Protein AF-A0A954HF02-F1 (afdb_monomer_lite)

Foldseek 3Di:
DPVLLCVLVVCVVVVNAAAFEACCLVPVVVVSVVVCVVVVHDNCVQQVVVDDLLCRLSNQNNNRNYDHVNCVVCVNVVHDPPCTLQVLLVLQQFQRQDPDDPVCLVVCVVVVVVLVNVLRVVSNVVSSVLSVLVVCCVVVNAPPVRSVVVVVVVLVVLVVCCVVRVSSVVRNVSGDHGDPPDDD

Structure (mmCIF, N/CA/C/O backbone):
data_AF-A0A954HF02-F1
#
_entry.id   AF-A0A954HF02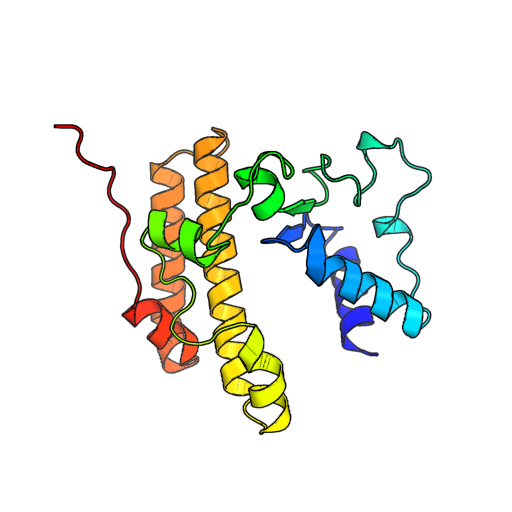-F1
#
loop_
_atom_site.group_PDB
_atom_site.id
_atom_site.type_symbol
_atom_site.label_atom_id
_atom_site.label_alt_id
_atom_site.label_comp_id
_atom_site.label_asym_id
_atom_site.label_entity_id
_atom_site.label_seq_id
_atom_site.pdbx_PDB_ins_code
_atom_site.Cartn_x
_atom_site.Cartn_y
_atom_site.Cartn_z
_atom_site.occupancy
_atom_site.B_iso_or_equiv
_atom_site.auth_seq_id
_atom_site.auth_comp_id
_atom_site.auth_asym_id
_atom_site.auth_atom_id
_atom_site.pdbx_PDB_model_num
ATOM 1 N N . ALA A 1 1 ? -7.185 -22.053 0.732 1.00 60.78 1 ALA A N 1
ATOM 2 C CA . ALA A 1 1 ? -7.045 -22.519 -0.667 1.00 60.78 1 ALA A CA 1
ATOM 3 C C . ALA A 1 1 ? -7.692 -21.564 -1.680 1.00 60.78 1 ALA A C 1
ATOM 5 O O . ALA A 1 1 ? -7.037 -21.181 -2.639 1.00 60.78 1 ALA A O 1
ATOM 6 N N . VAL A 1 2 ? -8.951 -21.154 -1.472 1.00 80.94 2 VAL A N 1
ATOM 7 C CA . VAL A 1 2 ? -9.728 -20.370 -2.454 1.00 80.94 2 VAL A CA 1
ATOM 8 C C . VAL A 1 2 ? -9.266 -18.904 -2.578 1.00 80.94 2 VAL A C 1
ATOM 10 O O . VAL A 1 2 ? -9.129 -18.409 -3.691 1.00 80.94 2 VAL A O 1
ATOM 13 N N . MET A 1 3 ? -8.916 -18.240 -1.467 1.00 91.00 3 MET A N 1
ATOM 14 C CA . MET A 1 3 ? -8.525 -16.817 -1.485 1.00 91.00 3 MET A CA 1
ATOM 15 C C . MET A 1 3 ? -7.258 -16.529 -2.299 1.00 91.00 3 MET A C 1
ATOM 17 O O . MET A 1 3 ? -7.295 -15.684 -3.182 1.00 91.00 3 MET A O 1
ATOM 21 N N . VAL A 1 4 ? -6.154 -17.254 -2.065 1.00 94.62 4 VAL A N 1
ATOM 22 C CA . VAL A 1 4 ? -4.888 -17.023 -2.795 1.00 94.62 4 VAL A CA 1
ATOM 23 C C . VAL A 1 4 ? -5.046 -17.255 -4.300 1.00 94.62 4 VAL A C 1
ATOM 25 O O . VAL A 1 4 ? -4.537 -16.490 -5.114 1.00 94.62 4 VAL A O 1
ATOM 28 N N . LYS A 1 5 ? -5.832 -18.268 -4.683 1.00 94.31 5 LYS A N 1
ATOM 29 C CA . LYS A 1 5 ? -6.198 -18.522 -6.077 1.00 94.31 5 LYS A CA 1
ATOM 30 C C . LYS A 1 5 ? -6.966 -17.338 -6.670 1.00 94.31 5 LYS A C 1
ATOM 32 O O . LYS A 1 5 ? -6.632 -16.902 -7.768 1.00 94.31 5 LYS A O 1
ATOM 37 N N . HIS A 1 6 ? -7.974 -16.822 -5.965 1.00 96.06 6 HIS A N 1
ATOM 38 C CA . HIS A 1 6 ? -8.747 -15.670 -6.433 1.00 96.06 6 HIS A CA 1
ATOM 39 C C . HIS A 1 6 ? -7.929 -14.388 -6.491 1.00 96.06 6 HIS A C 1
ATOM 41 O O . HIS A 1 6 ? -8.089 -13.646 -7.451 1.00 96.06 6 HIS A O 1
ATOM 47 N N . PHE A 1 7 ? -7.023 -14.162 -5.542 1.00 96.62 7 PHE A N 1
ATOM 48 C CA . PHE A 1 7 ? -6.120 -13.017 -5.569 1.00 96.62 7 PHE A CA 1
ATOM 49 C C . PHE A 1 7 ? -5.286 -13.008 -6.856 1.00 96.62 7 PHE A C 1
ATOM 51 O O . PHE A 1 7 ? -5.372 -12.069 -7.643 1.00 96.62 7 PHE A O 1
ATOM 58 N N . TRP A 1 8 ? -4.553 -14.090 -7.139 1.00 96.88 8 TRP A N 1
ATOM 59 C CA . TRP A 1 8 ? -3.701 -14.164 -8.331 1.00 96.88 8 TRP A CA 1
ATOM 60 C C . TRP A 1 8 ? -4.493 -14.224 -9.642 1.00 96.88 8 TRP A C 1
ATOM 62 O O . TRP A 1 8 ? -4.048 -13.706 -10.668 1.00 96.88 8 TRP A O 1
ATOM 72 N N . ALA A 1 9 ? -5.672 -14.854 -9.639 1.00 95.94 9 ALA A N 1
ATOM 73 C CA . ALA A 1 9 ? -6.573 -14.829 -10.789 1.00 95.94 9 ALA A CA 1
ATOM 74 C C . ALA A 1 9 ? -7.114 -13.416 -11.050 1.00 95.94 9 ALA A C 1
ATOM 76 O O . ALA A 1 9 ? -7.101 -12.972 -12.195 1.00 95.94 9 ALA A O 1
ATOM 77 N N . GLY A 1 10 ? -7.523 -12.702 -10.000 1.00 96.62 10 GLY A N 1
ATOM 78 C CA . GLY A 1 10 ? -7.984 -11.319 -10.064 1.00 96.62 10 GLY A CA 1
ATOM 79 C C . GLY A 1 10 ? -6.883 -10.391 -10.554 1.00 96.62 10 GLY A C 1
ATOM 80 O O . GLY A 1 10 ? -7.083 -9.684 -11.534 1.00 96.62 10 GLY A O 1
ATOM 81 N N . TRP A 1 11 ? -5.686 -10.468 -9.969 1.00 96.75 11 TRP A N 1
ATOM 82 C CA . TRP A 1 11 ? -4.524 -9.701 -10.424 1.00 96.75 11 TRP A CA 1
ATOM 83 C C . TRP A 1 11 ? -4.280 -9.868 -11.932 1.00 96.75 11 TRP A C 1
ATOM 85 O O . TRP A 1 11 ? -4.097 -8.884 -12.643 1.00 96.75 11 TRP A O 1
ATOM 95 N N . ARG A 1 12 ? -4.372 -11.094 -12.464 1.00 96.19 12 ARG A N 1
ATOM 96 C CA . ARG A 1 12 ? -4.285 -11.323 -13.917 1.00 96.19 12 ARG A CA 1
ATOM 97 C C . ARG A 1 12 ? -5.471 -10.748 -14.690 1.00 96.19 12 ARG A C 1
ATOM 99 O O . ARG A 1 12 ? -5.253 -10.127 -15.726 1.00 96.19 12 ARG A O 1
ATOM 106 N N . ALA A 1 13 ? -6.693 -10.943 -14.201 1.00 96.94 13 ALA A N 1
ATOM 107 C CA . ALA A 1 13 ? -7.913 -10.470 -14.854 1.00 96.94 13 ALA A CA 1
ATOM 108 C C . ALA A 1 13 ? -7.973 -8.936 -14.961 1.00 96.94 13 ALA A C 1
ATOM 110 O O . ALA A 1 13 ? -8.448 -8.419 -15.966 1.00 96.94 13 ALA A O 1
ATOM 111 N N . TYR A 1 14 ? -7.426 -8.217 -13.979 1.00 96.56 14 TYR A N 1
ATOM 112 C CA . TYR A 1 14 ? -7.323 -6.754 -13.979 1.00 96.56 14 TYR A CA 1
ATOM 113 C C . TYR A 1 14 ? -6.093 -6.220 -14.736 1.00 96.56 14 TYR A C 1
ATOM 115 O O . TYR A 1 14 ? -5.720 -5.063 -14.571 1.00 96.56 14 TYR A O 1
ATOM 123 N N . GLY A 1 15 ? -5.440 -7.043 -15.563 1.00 96.12 15 GLY A N 1
ATOM 124 C CA . GLY A 1 15 ? -4.322 -6.596 -16.397 1.00 96.12 15 GLY A CA 1
ATOM 125 C C . GLY A 1 15 ? -2.999 -6.438 -15.648 1.00 96.12 15 GLY A C 1
ATOM 126 O O . GLY A 1 15 ? -2.155 -5.657 -16.075 1.00 96.12 15 GLY A O 1
ATOM 127 N N . ARG A 1 16 ? -2.795 -7.200 -14.563 1.00 95.81 16 ARG A N 1
ATOM 128 C CA . ARG A 1 16 ? -1.586 -7.171 -13.718 1.00 95.81 16 ARG A CA 1
ATOM 129 C C . ARG A 1 16 ? -1.334 -5.769 -13.150 1.00 95.81 16 ARG A C 1
ATOM 131 O O . ARG A 1 16 ? -0.278 -5.189 -13.416 1.00 95.81 16 ARG A O 1
ATOM 138 N N . PRO A 1 17 ? -2.294 -5.209 -12.388 1.00 96.12 17 PRO A N 1
ATOM 139 C CA . PRO A 1 17 ? -2.138 -3.881 -11.825 1.00 96.12 17 PRO A CA 1
ATOM 140 C C . PRO A 1 17 ? -0.897 -3.823 -10.934 1.00 96.12 17 PRO A C 1
ATOM 142 O O . PRO A 1 17 ? -0.486 -4.824 -10.331 1.00 96.12 17 PRO A O 1
ATOM 145 N N . ARG A 1 18 ? -0.318 -2.625 -10.845 1.00 96.69 18 ARG A N 1
ATOM 146 C CA . ARG A 1 18 ? 0.755 -2.334 -9.900 1.00 96.69 18 ARG A CA 1
ATOM 147 C C . ARG A 1 18 ? 0.234 -2.548 -8.485 1.00 96.69 18 ARG A C 1
ATOM 149 O O . ARG A 1 18 ? -0.775 -1.962 -8.103 1.00 96.69 18 ARG A O 1
ATOM 156 N N . LEU A 1 19 ? 0.940 -3.357 -7.707 1.00 97.62 19 LEU A N 1
ATOM 157 C CA . LEU A 1 19 ? 0.639 -3.522 -6.291 1.00 97.62 19 LEU A CA 1
ATOM 158 C C . LEU A 1 19 ? 1.265 -2.362 -5.515 1.00 97.62 19 LEU A C 1
ATOM 160 O O . LEU A 1 19 ? 2.419 -2.008 -5.753 1.00 97.62 19 LEU A O 1
ATOM 164 N N . VAL A 1 20 ? 0.514 -1.771 -4.594 1.00 98.19 20 VAL A N 1
ATOM 165 C CA . VAL A 1 20 ? 1.007 -0.748 -3.668 1.00 98.19 20 VAL A CA 1
ATOM 166 C C . VAL A 1 20 ? 0.763 -1.264 -2.260 1.00 98.19 20 VAL A C 1
ATOM 168 O O . VAL A 1 20 ? -0.351 -1.666 -1.938 1.00 98.19 20 VAL A O 1
ATOM 171 N N . THR A 1 21 ? 1.810 -1.314 -1.444 1.00 97.88 21 THR A N 1
ATOM 172 C CA . THR A 1 21 ? 1.757 -1.905 -0.098 1.00 97.88 21 THR A CA 1
ATOM 173 C C . THR A 1 21 ? 2.621 -1.117 0.870 1.00 97.88 21 THR A C 1
ATOM 175 O O . THR A 1 21 ? 3.583 -0.477 0.443 1.00 97.88 21 THR A O 1
ATOM 178 N N . PHE A 1 22 ? 2.405 -1.296 2.169 1.00 97.50 22 PHE A N 1
ATOM 179 C CA . PHE A 1 22 ? 3.385 -0.941 3.189 1.00 97.50 22 PHE A CA 1
ATOM 180 C C . PHE A 1 22 ? 4.015 -2.211 3.776 1.00 97.50 22 PHE A C 1
ATOM 182 O O . PHE A 1 22 ? 3.336 -2.976 4.449 1.00 97.50 22 PHE A O 1
ATOM 189 N N . ASN A 1 23 ? 5.309 -2.445 3.530 1.00 96.56 23 ASN A N 1
ATOM 190 C CA . ASN A 1 23 ? 6.042 -3.656 3.935 1.00 96.56 23 ASN A CA 1
ATOM 191 C C . ASN A 1 23 ? 5.516 -4.968 3.307 1.00 96.56 23 ASN A C 1
ATOM 193 O O . ASN A 1 23 ? 5.790 -6.065 3.799 1.00 96.56 23 ASN A O 1
ATOM 197 N N . GLY A 1 24 ? 4.807 -4.879 2.178 1.00 96.50 24 GLY A N 1
ATOM 198 C CA . GLY A 1 24 ? 4.273 -6.049 1.484 1.00 96.50 24 GLY A CA 1
ATOM 199 C C . GLY A 1 24 ? 5.336 -6.943 0.862 1.00 96.50 24 GLY A C 1
ATOM 200 O O . GLY A 1 24 ? 5.112 -8.141 0.697 1.00 96.50 24 GLY A O 1
ATOM 201 N N . ARG A 1 25 ? 6.529 -6.412 0.575 1.00 95.38 25 ARG A N 1
ATOM 202 C CA . ARG A 1 25 ? 7.683 -7.223 0.169 1.00 95.38 25 ARG A CA 1
ATOM 203 C C . ARG A 1 25 ? 8.194 -8.086 1.315 1.00 95.38 25 ARG A C 1
ATOM 205 O O . ARG A 1 25 ? 8.651 -9.199 1.073 1.00 95.38 25 ARG A O 1
ATOM 212 N N . GLY A 1 26 ? 8.144 -7.561 2.536 1.00 94.75 26 GLY A N 1
ATOM 213 C CA . GLY A 1 26 ? 8.597 -8.253 3.738 1.00 94.75 26 GLY A CA 1
ATOM 214 C C . GLY A 1 26 ? 7.578 -9.244 4.299 1.00 94.75 26 GLY A C 1
ATOM 215 O O . GLY A 1 26 ? 7.970 -10.120 5.068 1.00 94.75 26 GLY A O 1
ATOM 216 N N . TYR A 1 27 ? 6.297 -9.124 3.930 1.00 94.69 27 TYR A N 1
ATOM 217 C CA . TYR A 1 27 ? 5.221 -9.902 4.545 1.00 94.69 27 TYR A CA 1
ATOM 218 C C . TYR A 1 27 ? 4.155 -10.401 3.557 1.00 94.69 27 TYR A C 1
ATOM 220 O O . TYR A 1 27 ? 4.123 -11.598 3.261 1.00 94.69 27 TYR A O 1
ATOM 228 N N . ASP A 1 28 ? 3.305 -9.516 3.026 1.00 95.56 28 ASP A N 1
ATOM 229 C CA . ASP A 1 28 ? 2.098 -9.884 2.268 1.00 95.56 28 ASP A CA 1
ATOM 230 C C . ASP A 1 28 ? 2.387 -10.779 1.057 1.00 95.56 28 ASP A C 1
ATOM 232 O O . ASP A 1 28 ? 1.785 -11.842 0.886 1.00 95.56 28 ASP A O 1
ATOM 236 N N . LEU A 1 29 ? 3.337 -10.370 0.215 1.00 96.62 29 LEU A N 1
ATOM 237 C CA . LEU A 1 29 ? 3.687 -11.089 -1.007 1.00 96.62 29 LEU A CA 1
ATOM 238 C C . LEU A 1 29 ? 4.359 -12.431 -0.701 1.00 96.62 29 LEU A C 1
ATOM 240 O O . LEU A 1 29 ? 3.880 -13.431 -1.234 1.00 96.62 29 LEU A O 1
ATOM 244 N N . PRO A 1 30 ? 5.367 -12.524 0.194 1.00 96.88 30 PRO A N 1
ATOM 245 C CA . PRO A 1 30 ? 5.874 -13.815 0.654 1.00 96.88 30 PRO A CA 1
ATOM 246 C C . PRO A 1 30 ? 4.784 -14.759 1.177 1.00 96.88 30 PRO A C 1
ATOM 248 O O . PRO A 1 30 ? 4.796 -15.944 0.846 1.00 96.88 30 PRO A O 1
ATOM 251 N N . VAL A 1 31 ? 3.812 -14.263 1.951 1.00 96.06 31 VAL A N 1
ATOM 252 C CA . VAL A 1 31 ? 2.700 -15.089 2.458 1.00 96.06 31 VAL A CA 1
ATOM 253 C C . VAL A 1 31 ? 1.824 -15.596 1.308 1.00 96.06 31 VAL A C 1
ATOM 255 O O . VAL A 1 31 ? 1.491 -16.784 1.265 1.00 96.06 31 VAL A O 1
ATOM 258 N N . LEU A 1 32 ? 1.478 -14.738 0.344 1.00 96.62 32 LEU A N 1
ATOM 259 C CA . LEU A 1 32 ? 0.695 -15.115 -0.839 1.00 96.62 32 LEU A CA 1
ATOM 260 C C . LEU A 1 32 ? 1.447 -16.090 -1.757 1.00 96.62 32 LEU A C 1
ATOM 262 O O . LEU A 1 32 ? 0.837 -17.014 -2.303 1.00 96.62 32 LEU A O 1
ATOM 266 N N . GLU A 1 33 ? 2.757 -15.918 -1.913 1.00 96.50 33 GLU A N 1
ATOM 267 C CA . GLU A 1 33 ? 3.641 -16.815 -2.662 1.00 96.50 33 GLU A CA 1
ATOM 268 C C . GLU A 1 33 ? 3.737 -18.189 -1.985 1.00 96.50 33 GLU A C 1
ATOM 270 O O . GLU A 1 33 ? 3.527 -19.214 -2.636 1.00 96.50 33 GLU A O 1
ATOM 275 N N . LEU A 1 34 ? 3.976 -18.232 -0.670 1.00 96.88 34 LEU A N 1
ATOM 276 C CA . LEU A 1 34 ? 4.023 -19.474 0.108 1.00 96.88 34 LEU A CA 1
ATOM 277 C C . LEU A 1 34 ? 2.671 -20.190 0.120 1.00 96.88 34 LEU A C 1
ATOM 279 O O . LEU A 1 34 ? 2.615 -21.418 0.034 1.00 96.88 34 LEU A O 1
ATOM 283 N N . ALA A 1 35 ? 1.567 -19.446 0.185 1.00 96.88 35 ALA A N 1
ATOM 284 C CA . ALA A 1 35 ? 0.234 -20.015 0.059 1.00 96.88 35 ALA A CA 1
ATOM 285 C C . ALA A 1 35 ? 0.010 -20.602 -1.344 1.00 96.88 35 ALA A C 1
ATOM 287 O O . ALA A 1 35 ? -0.503 -21.717 -1.458 1.00 96.88 35 ALA A O 1
ATOM 288 N N . ALA A 1 36 ? 0.424 -19.908 -2.407 1.00 96.69 36 ALA A N 1
ATOM 289 C CA . ALA A 1 36 ? 0.358 -20.437 -3.768 1.00 96.69 36 ALA A CA 1
ATOM 290 C C . ALA A 1 36 ? 1.201 -21.715 -3.908 1.00 96.69 36 ALA A C 1
ATOM 292 O O . ALA A 1 36 ? 0.699 -22.712 -4.425 1.00 96.69 36 ALA A O 1
ATOM 293 N N . PHE A 1 37 ? 2.418 -21.731 -3.355 1.00 96.69 37 PHE A N 1
ATOM 294 C CA . PHE A 1 37 ? 3.279 -22.913 -3.294 1.00 96.69 37 PHE A CA 1
ATOM 295 C C . PHE A 1 37 ? 2.599 -24.082 -2.567 1.00 96.69 37 PHE A C 1
ATOM 297 O O . PHE A 1 37 ? 2.456 -25.163 -3.138 1.00 96.69 37 PHE A O 1
ATOM 304 N N . ARG A 1 38 ? 2.096 -23.858 -1.344 1.00 96.38 38 ARG A N 1
ATOM 305 C CA . ARG A 1 38 ? 1.419 -24.879 -0.524 1.00 96.38 38 ARG A CA 1
ATOM 306 C C . ARG A 1 38 ? 0.233 -25.526 -1.240 1.00 96.38 38 ARG A C 1
ATOM 308 O O . ARG A 1 38 ? -0.009 -26.714 -1.057 1.00 96.38 38 ARG A O 1
ATOM 315 N N . TYR A 1 39 ? -0.528 -24.747 -2.007 1.00 95.00 39 TYR A N 1
ATOM 316 C CA . TYR A 1 39 ? -1.728 -25.216 -2.707 1.00 95.00 39 TYR A CA 1
ATOM 317 C C . TYR A 1 39 ? -1.492 -25.552 -4.192 1.00 95.00 39 TYR A C 1
ATOM 319 O O . TYR A 1 39 ? -2.459 -25.819 -4.904 1.00 95.00 39 TYR A O 1
ATOM 327 N N . GLY A 1 40 ? -0.241 -25.548 -4.670 1.00 95.06 40 GLY A N 1
ATOM 328 C CA . GLY A 1 40 ? 0.106 -25.928 -6.045 1.00 95.06 40 GLY A CA 1
ATOM 329 C C . GLY A 1 40 ? -0.395 -24.958 -7.121 1.00 95.06 40 GLY A C 1
ATOM 330 O O . GLY A 1 40 ? -0.724 -25.379 -8.228 1.00 95.06 40 GLY A O 1
ATOM 331 N N . TYR A 1 41 ? -0.496 -23.665 -6.808 1.00 94.50 41 TYR A N 1
ATOM 332 C CA . TYR A 1 41 ? -0.983 -22.641 -7.731 1.00 94.50 41 TYR A CA 1
ATOM 333 C C . TYR A 1 41 ? 0.170 -21.940 -8.456 1.00 94.50 41 TYR A C 1
ATOM 335 O O . TYR A 1 41 ? 0.987 -21.263 -7.837 1.00 94.50 41 TYR A O 1
ATOM 343 N N . ALA A 1 42 ? 0.226 -22.080 -9.781 1.00 95.00 42 ALA A N 1
ATOM 344 C CA . ALA A 1 42 ? 1.261 -21.449 -10.592 1.00 95.00 42 ALA A CA 1
ATOM 345 C C . ALA A 1 42 ? 0.971 -19.956 -10.823 1.00 95.00 42 ALA A C 1
ATOM 347 O O . ALA A 1 42 ? -0.129 -19.582 -11.242 1.00 95.00 42 ALA A O 1
ATOM 348 N N . VAL A 1 43 ? 1.990 -19.124 -10.600 1.00 95.75 43 VAL A N 1
ATOM 349 C CA . VAL A 1 43 ? 1.963 -17.664 -10.807 1.00 95.75 43 VAL A CA 1
ATOM 350 C C . VAL A 1 43 ? 3.202 -17.178 -11.587 1.00 95.75 43 VAL A C 1
ATOM 352 O O . VAL A 1 43 ? 3.937 -16.304 -11.122 1.00 95.75 43 VAL A O 1
ATOM 355 N N . PRO A 1 44 ? 3.500 -17.761 -12.766 1.00 96.50 44 PRO A N 1
ATOM 35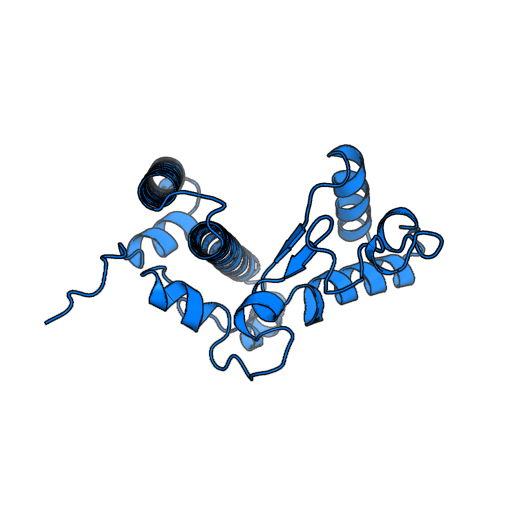6 C CA . PRO A 1 44 ? 4.732 -17.479 -13.506 1.00 96.50 44 PRO A CA 1
ATOM 357 C C . PRO A 1 44 ? 4.850 -16.016 -13.945 1.00 96.50 44 PRO A C 1
ATOM 359 O O . PRO A 1 44 ? 5.960 -15.502 -14.042 1.00 96.50 44 PRO A O 1
ATOM 362 N N . GLU A 1 45 ? 3.729 -15.331 -14.177 1.00 95.56 45 GLU A N 1
ATOM 363 C CA . GLU A 1 45 ? 3.706 -13.922 -14.571 1.00 95.56 45 GLU A CA 1
ATOM 364 C C . GLU A 1 45 ? 4.166 -12.993 -13.443 1.00 95.56 45 GLU A C 1
ATOM 366 O O . GLU A 1 45 ? 4.698 -11.927 -13.732 1.00 95.56 45 GLU A O 1
ATOM 371 N N . TRP A 1 46 ? 3.985 -13.399 -12.181 1.00 96.81 46 TRP A N 1
ATOM 372 C CA . TRP A 1 46 ? 4.484 -12.668 -11.015 1.00 96.81 46 TRP A CA 1
ATOM 373 C C . TRP A 1 46 ? 5.980 -12.906 -10.790 1.00 96.81 46 TRP A C 1
ATOM 375 O O . TRP A 1 46 ? 6.734 -11.982 -10.512 1.00 96.81 46 TRP A O 1
ATOM 385 N N . PHE A 1 47 ? 6.444 -14.149 -10.920 1.00 96.19 47 PHE A N 1
ATOM 386 C CA . PHE A 1 47 ? 7.866 -14.447 -10.723 1.00 96.19 47 PHE A CA 1
ATOM 387 C C . PHE A 1 47 ? 8.738 -13.990 -11.890 1.00 96.19 47 PHE A C 1
ATOM 389 O O . PHE A 1 47 ? 9.905 -13.678 -11.661 1.00 96.19 47 PHE A O 1
ATOM 396 N N . ASN A 1 48 ? 8.185 -14.050 -13.108 1.00 96.31 48 ASN A N 1
ATOM 397 C CA . ASN A 1 48 ? 8.746 -13.629 -14.393 1.00 96.31 48 ASN A CA 1
ATOM 398 C C . ASN A 1 48 ? 10.273 -13.776 -14.531 1.00 96.31 48 ASN A C 1
ATOM 400 O O . ASN A 1 48 ? 10.943 -12.921 -15.100 1.00 96.31 48 ASN A O 1
ATOM 404 N N . VAL A 1 49 ? 10.819 -14.905 -14.064 1.00 95.62 49 VAL A N 1
ATOM 405 C CA . VAL A 1 49 ? 12.268 -15.127 -13.878 1.00 95.62 49 VAL A CA 1
ATOM 406 C C . VAL A 1 49 ? 13.101 -15.065 -15.159 1.00 95.62 49 VAL A C 1
ATOM 408 O O . VAL A 1 49 ? 14.311 -14.884 -15.088 1.00 95.62 49 VAL A O 1
ATOM 411 N N . ASN A 1 50 ? 12.459 -15.199 -16.321 1.00 96.50 50 ASN A N 1
ATOM 412 C CA . ASN A 1 50 ? 13.111 -15.117 -17.629 1.00 96.50 50 ASN A CA 1
ATOM 413 C C . ASN A 1 50 ? 13.185 -13.679 -18.175 1.00 96.50 50 ASN A C 1
ATOM 415 O O . ASN A 1 50 ? 13.811 -13.458 -19.208 1.00 96.50 50 ASN A O 1
ATOM 419 N N . ALA A 1 51 ? 12.531 -12.710 -17.526 1.00 96.38 51 ALA A N 1
ATOM 420 C CA . ALA A 1 51 ? 12.640 -11.300 -17.880 1.00 96.38 51 ALA A CA 1
ATOM 421 C C . ALA A 1 51 ? 13.988 -10.725 -17.403 1.00 96.38 51 ALA A C 1
ATOM 423 O O . ALA A 1 51 ? 14.563 -11.240 -16.430 1.00 96.38 51 ALA A O 1
ATOM 424 N N . PRO A 1 52 ? 14.482 -9.638 -18.029 1.00 97.12 52 PRO A N 1
ATOM 425 C CA . PRO A 1 52 ? 15.610 -8.882 -17.501 1.00 97.12 52 PRO A CA 1
ATOM 426 C C . PRO A 1 52 ? 15.408 -8.570 -16.017 1.00 97.12 52 PRO A C 1
ATOM 428 O O . PRO A 1 52 ? 14.301 -8.248 -15.590 1.00 97.12 52 PRO A O 1
ATOM 431 N N . SER A 1 53 ? 16.471 -8.662 -15.218 1.00 94.69 53 SER A N 1
ATOM 432 C CA . SER A 1 53 ? 16.368 -8.586 -13.753 1.00 94.69 53 SER A CA 1
ATOM 433 C C . SER A 1 53 ? 15.653 -7.324 -13.259 1.00 94.69 53 SER A C 1
ATOM 435 O O . SER A 1 53 ? 14.904 -7.396 -12.289 1.00 94.69 53 SER A O 1
ATOM 437 N N . TYR A 1 54 ? 15.830 -6.184 -13.931 1.00 93.75 54 TYR A N 1
ATOM 438 C CA . TYR A 1 54 ? 15.184 -4.908 -13.598 1.00 93.75 54 TYR A CA 1
ATOM 439 C C . TYR A 1 54 ? 13.680 -4.856 -13.944 1.00 93.75 54 TYR A C 1
ATOM 441 O O . TYR A 1 54 ? 12.968 -3.995 -13.436 1.00 93.75 54 TYR A O 1
ATOM 449 N N . GLU A 1 55 ? 13.179 -5.784 -14.763 1.00 94.88 55 GLU A N 1
ATOM 450 C CA . GLU A 1 55 ? 11.756 -5.930 -15.111 1.00 94.88 55 GLU A CA 1
ATOM 451 C C . GLU A 1 55 ? 11.056 -7.009 -14.276 1.00 94.88 55 GLU A C 1
ATOM 453 O O . GLU A 1 55 ? 9.830 -7.145 -14.336 1.00 94.88 55 GLU A O 1
ATOM 458 N N . GLN A 1 56 ? 11.803 -7.773 -13.472 1.00 96.62 56 GLN A N 1
ATOM 459 C CA . GLN A 1 56 ? 11.219 -8.812 -12.629 1.00 96.62 56 GLN A CA 1
ATOM 460 C C . GLN A 1 56 ? 10.313 -8.197 -11.561 1.00 96.62 56 GLN A C 1
ATOM 462 O O . GLN A 1 56 ? 10.714 -7.242 -10.894 1.00 96.62 56 GLN A O 1
ATOM 467 N N . SER A 1 57 ? 9.094 -8.708 -11.370 1.00 95.56 57 SER A N 1
ATOM 468 C CA . SER A 1 57 ? 8.114 -8.070 -10.472 1.00 95.56 57 SER A CA 1
ATOM 469 C C . SER A 1 57 ? 8.534 -8.126 -9.005 1.00 95.56 57 SER A C 1
ATOM 471 O O . SER A 1 57 ? 8.191 -7.241 -8.225 1.00 95.56 57 SER A O 1
ATOM 473 N N . ARG A 1 58 ? 9.341 -9.129 -8.639 1.00 93.94 58 ARG A N 1
ATOM 474 C CA . ARG A 1 58 ? 9.935 -9.258 -7.301 1.00 93.94 58 ARG A CA 1
ATOM 475 C C . ARG A 1 58 ? 11.173 -8.388 -7.090 1.00 93.94 58 ARG A C 1
ATOM 477 O O . ARG A 1 58 ? 11.636 -8.279 -5.955 1.00 93.94 58 ARG A O 1
ATOM 484 N N . ASN A 1 59 ? 11.739 -7.800 -8.146 1.00 95.12 59 ASN A N 1
ATOM 485 C CA . ASN A 1 59 ? 12.866 -6.894 -7.981 1.00 95.12 59 ASN A CA 1
ATOM 486 C C . ASN A 1 59 ? 12.399 -5.669 -7.192 1.00 95.12 59 ASN A C 1
ATOM 488 O O . ASN A 1 59 ? 11.475 -4.972 -7.603 1.00 95.12 59 ASN A O 1
ATOM 492 N N . ARG A 1 60 ? 13.061 -5.396 -6.066 1.00 93.81 60 ARG A N 1
ATOM 493 C CA . ARG A 1 60 ? 12.670 -4.313 -5.163 1.00 93.81 60 ARG A CA 1
ATOM 494 C C . ARG A 1 60 ? 12.696 -2.925 -5.799 1.00 93.81 60 ARG A C 1
ATOM 496 O O . ARG A 1 60 ? 11.947 -2.062 -5.364 1.00 93.81 60 ARG A O 1
ATOM 503 N N . TYR A 1 61 ? 13.505 -2.732 -6.838 1.00 94.00 61 TYR A N 1
ATOM 504 C CA . TYR A 1 61 ? 13.616 -1.469 -7.569 1.00 94.00 61 TYR A CA 1
ATOM 505 C C . TYR A 1 61 ? 12.645 -1.371 -8.759 1.00 94.00 61 TYR A C 1
ATOM 507 O O . TYR A 1 61 ? 12.608 -0.352 -9.445 1.00 94.00 61 TYR A O 1
ATOM 515 N N . ASN A 1 62 ? 11.839 -2.406 -9.016 1.00 95.06 62 ASN A N 1
ATOM 516 C CA . ASN A 1 62 ? 10.823 -2.392 -10.063 1.00 95.06 62 ASN A CA 1
ATOM 517 C C . ASN A 1 62 ? 9.504 -1.790 -9.554 1.00 95.06 62 ASN A C 1
ATOM 519 O O . ASN A 1 62 ? 8.540 -2.497 -9.246 1.00 95.06 62 ASN A O 1
ATOM 523 N N . SER A 1 63 ? 9.434 -0.460 -9.558 1.00 93.62 63 SER A N 1
ATOM 524 C CA . SER A 1 63 ? 8.233 0.290 -9.172 1.00 93.62 63 SER A CA 1
ATOM 525 C C . SER A 1 63 ? 7.053 0.128 -10.140 1.00 93.62 63 SER A C 1
ATOM 527 O O . SER A 1 63 ? 5.940 0.535 -9.812 1.00 93.62 63 SER A O 1
ATOM 529 N N . ARG A 1 64 ? 7.244 -0.477 -11.326 1.00 94.56 64 ARG A N 1
ATOM 530 C CA . ARG A 1 64 ? 6.142 -0.724 -12.272 1.00 94.56 64 ARG A CA 1
ATOM 531 C C . ARG A 1 64 ? 5.221 -1.837 -11.791 1.00 94.56 64 ARG A C 1
ATOM 533 O O . ARG A 1 64 ? 4.012 -1.703 -11.950 1.00 94.56 64 ARG A O 1
ATOM 540 N N . SER A 1 65 ? 5.788 -2.899 -11.215 1.00 95.69 65 SER A N 1
ATOM 541 C CA . SER A 1 65 ? 5.017 -4.050 -10.723 1.00 95.69 65 SER A CA 1
ATOM 542 C C . SER A 1 65 ? 4.593 -3.887 -9.268 1.00 95.69 65 SER A C 1
ATOM 544 O O . SER A 1 65 ? 3.479 -4.266 -8.909 1.00 95.69 65 SER A O 1
ATOM 546 N N . HIS A 1 66 ? 5.472 -3.334 -8.426 1.00 97.50 66 HIS A N 1
ATOM 547 C CA . HIS A 1 66 ? 5.232 -3.240 -6.991 1.00 97.50 66 HIS A CA 1
ATOM 548 C C . HIS A 1 66 ? 5.919 -2.016 -6.386 1.00 97.50 66 HIS A C 1
ATOM 550 O O . HIS A 1 66 ? 7.135 -1.867 -6.477 1.00 97.50 66 HIS A O 1
ATOM 556 N N . ILE A 1 67 ? 5.135 -1.162 -5.734 1.00 97.94 67 ILE A N 1
ATOM 557 C CA . ILE A 1 67 ? 5.629 -0.100 -4.859 1.00 97.94 67 ILE A CA 1
ATOM 558 C C . ILE A 1 67 ? 5.438 -0.564 -3.420 1.00 97.94 67 ILE A C 1
ATOM 560 O O . ILE A 1 67 ? 4.312 -0.675 -2.936 1.00 97.94 67 ILE A O 1
ATOM 564 N N . ASP A 1 68 ? 6.548 -0.817 -2.736 1.00 97.94 68 ASP A N 1
ATOM 565 C CA . ASP A 1 68 ? 6.550 -0.982 -1.289 1.00 97.94 68 ASP A CA 1
ATOM 566 C C . ASP A 1 68 ? 6.947 0.347 -0.640 1.00 97.94 68 ASP A C 1
ATOM 568 O O . ASP A 1 68 ? 8.078 0.813 -0.784 1.00 97.94 68 ASP A O 1
ATOM 572 N N . LEU A 1 69 ? 6.002 0.975 0.058 1.00 98.19 69 LEU A N 1
ATOM 573 C CA . LEU A 1 69 ? 6.207 2.260 0.720 1.00 98.19 69 LEU A CA 1
ATOM 574 C C . LEU A 1 69 ? 7.206 2.151 1.878 1.00 98.19 69 LEU A C 1
ATOM 576 O O . LEU A 1 69 ? 7.926 3.108 2.147 1.00 98.19 69 LEU A O 1
ATOM 580 N N . CYS A 1 70 ? 7.317 0.988 2.525 1.00 97.31 70 CYS A N 1
ATOM 581 C CA . CYS A 1 70 ? 8.332 0.773 3.554 1.00 97.31 70 CYS A CA 1
ATOM 582 C C . CYS A 1 70 ? 9.735 0.790 2.932 1.00 97.31 70 CYS A C 1
ATOM 584 O O . CYS A 1 70 ? 10.622 1.470 3.448 1.00 97.31 70 CYS A O 1
ATOM 586 N N . ASP A 1 71 ? 9.933 0.123 1.787 1.00 96.56 71 ASP A N 1
ATOM 587 C CA . ASP A 1 71 ? 11.189 0.221 1.025 1.00 96.56 71 ASP A CA 1
ATOM 588 C C . ASP A 1 71 ? 11.449 1.669 0.598 1.00 96.56 71 ASP A C 1
ATOM 590 O O . ASP A 1 71 ? 12.555 2.167 0.788 1.00 96.56 71 ASP A O 1
ATOM 594 N N . PHE A 1 72 ? 10.437 2.363 0.077 1.00 96.69 72 PHE A N 1
ATOM 595 C CA . PHE A 1 72 ? 10.564 3.751 -0.366 1.00 96.69 72 PHE A CA 1
ATOM 596 C C . PHE A 1 72 ? 11.043 4.682 0.762 1.00 96.69 72 PHE A C 1
ATOM 598 O O . PHE A 1 72 ? 12.099 5.298 0.641 1.00 96.69 72 PHE A O 1
ATOM 605 N N . PHE A 1 73 ? 10.330 4.736 1.893 1.00 97.31 73 PHE A N 1
ATOM 606 C CA . PHE A 1 73 ? 10.668 5.639 3.004 1.00 97.31 73 PHE A CA 1
ATOM 607 C C . PHE A 1 73 ? 11.911 5.208 3.790 1.00 97.31 73 PHE A C 1
ATOM 609 O O . PHE A 1 73 ? 12.566 6.043 4.412 1.00 97.31 73 PHE A O 1
ATOM 616 N N . SER A 1 74 ? 12.272 3.923 3.764 1.00 96.56 74 SER A N 1
ATOM 617 C CA . SER A 1 74 ? 13.506 3.436 4.393 1.00 96.56 74 SER A CA 1
ATOM 618 C C . SER A 1 74 ? 14.746 3.567 3.503 1.00 96.56 74 SER A C 1
ATOM 620 O O . SER A 1 74 ? 15.819 3.105 3.903 1.00 96.56 74 SER A O 1
ATOM 622 N N . ASN A 1 75 ? 14.625 4.164 2.308 1.00 95.62 75 ASN A N 1
ATOM 623 C CA . ASN A 1 75 ? 15.671 4.179 1.282 1.00 95.62 75 ASN A CA 1
ATOM 624 C C . ASN A 1 75 ? 16.203 2.766 0.998 1.00 95.62 75 ASN A C 1
ATOM 626 O O . ASN A 1 75 ? 17.401 2.495 1.062 1.00 95.62 75 ASN A O 1
ATOM 630 N N . PHE A 1 76 ? 15.286 1.841 0.725 1.00 94.69 76 PHE A N 1
ATOM 631 C CA . PHE A 1 76 ? 15.557 0.429 0.475 1.00 94.69 76 PHE A CA 1
ATOM 632 C C . PHE A 1 76 ? 16.333 -0.234 1.621 1.00 94.69 76 PHE A C 1
ATOM 634 O O . PHE A 1 76 ? 17.295 -0.978 1.400 1.00 94.69 76 PHE A O 1
ATOM 641 N N . SER A 1 77 ? 15.856 -0.010 2.848 1.00 93.25 77 SER A N 1
ATOM 642 C CA . SER A 1 77 ? 16.437 -0.513 4.100 1.00 93.25 77 SER A CA 1
ATOM 643 C C . SER A 1 77 ? 17.778 0.120 4.498 1.00 93.25 77 SER A C 1
ATOM 645 O O . SER A 1 77 ? 18.484 -0.439 5.335 1.00 93.25 77 SER A O 1
ATOM 647 N N . ALA A 1 78 ? 18.132 1.285 3.944 1.00 96.69 78 ALA A N 1
ATOM 648 C CA . ALA A 1 78 ? 19.286 2.061 4.406 1.00 96.69 78 ALA A CA 1
ATOM 649 C C . ALA A 1 78 ? 19.079 2.633 5.819 1.00 96.69 78 ALA A C 1
ATOM 651 O O . ALA A 1 78 ? 20.047 2.826 6.553 1.00 96.69 78 ALA A O 1
ATOM 652 N N . ILE A 1 79 ? 17.825 2.872 6.219 1.00 95.62 79 ILE A N 1
ATOM 653 C CA . ILE A 1 79 ? 17.459 3.228 7.594 1.00 95.62 79 ILE A CA 1
ATOM 654 C C . ILE A 1 79 ? 16.405 2.278 8.155 1.00 95.62 79 ILE A C 1
ATOM 656 O O . ILE A 1 79 ? 15.643 1.644 7.424 1.00 95.62 79 ILE A O 1
ATOM 660 N N . ARG A 1 80 ? 16.315 2.221 9.486 1.00 92.81 80 ARG A N 1
ATOM 661 C CA . ARG A 1 80 ? 15.205 1.554 10.165 1.00 92.81 80 ARG A CA 1
ATOM 662 C C . ARG A 1 80 ? 14.039 2.528 10.326 1.00 92.81 80 ARG A C 1
ATOM 664 O O . ARG A 1 80 ? 14.148 3.494 11.076 1.00 92.81 80 ARG A O 1
ATOM 671 N N . LEU A 1 81 ? 12.910 2.232 9.686 1.00 92.69 81 LEU A N 1
ATOM 672 C CA . LEU A 1 81 ? 11.678 3.010 9.822 1.00 92.69 81 LEU A CA 1
ATOM 673 C C . LEU A 1 81 ? 10.888 2.585 11.074 1.00 92.69 81 LEU A C 1
ATOM 675 O O . LEU A 1 81 ? 9.881 1.879 11.003 1.00 92.69 81 LEU A O 1
ATOM 679 N N . THR A 1 82 ? 11.388 2.966 12.249 1.00 91.62 82 THR A N 1
ATOM 680 C CA . THR A 1 82 ? 10.719 2.692 13.531 1.00 91.62 82 THR A CA 1
ATOM 681 C C . THR A 1 82 ? 9.383 3.434 13.593 1.00 91.62 82 THR A C 1
ATOM 683 O O . THR A 1 82 ? 9.339 4.632 13.357 1.00 91.62 82 THR A O 1
ATOM 686 N N . GLY A 1 83 ? 8.297 2.724 13.905 1.00 90.69 83 GLY A N 1
ATOM 687 C CA . GLY A 1 83 ? 6.931 3.265 13.884 1.00 90.69 83 GLY A CA 1
ATOM 688 C C . GLY A 1 83 ? 6.152 2.951 12.601 1.00 90.69 83 GLY A C 1
ATOM 689 O O . GLY A 1 83 ? 4.925 2.998 12.623 1.00 90.69 83 GLY A O 1
ATOM 690 N N . GLY A 1 84 ? 6.833 2.540 11.524 1.00 94.38 84 GLY A N 1
ATOM 691 C CA . GLY A 1 84 ? 6.210 1.980 10.320 1.00 94.38 84 GLY A CA 1
ATOM 692 C C . GLY A 1 84 ? 5.097 2.852 9.729 1.00 94.38 84 GLY A C 1
ATOM 693 O O . GLY A 1 84 ? 5.214 4.076 9.693 1.00 94.38 84 GLY A O 1
ATOM 694 N N . LEU A 1 85 ? 4.018 2.206 9.271 1.00 95.50 85 LEU A N 1
ATOM 695 C CA . LEU A 1 85 ? 2.879 2.881 8.644 1.00 95.50 85 LEU A CA 1
ATOM 696 C C . LEU A 1 85 ? 2.239 3.895 9.590 1.00 95.50 85 LEU A C 1
ATOM 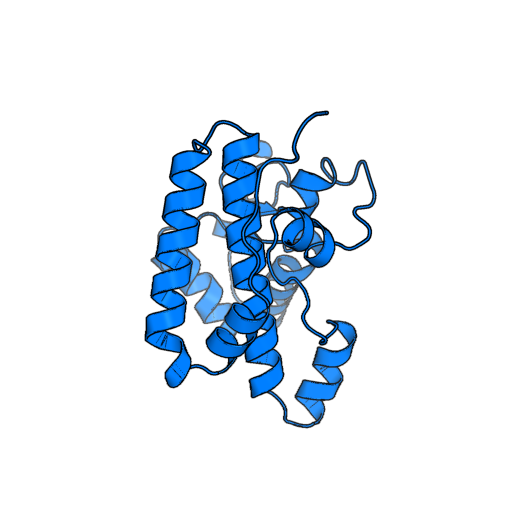698 O O . LEU A 1 85 ? 1.947 5.006 9.171 1.00 95.50 85 LEU A O 1
ATOM 702 N N . ASN A 1 86 ? 2.111 3.544 10.874 1.00 94.75 86 ASN A N 1
ATOM 703 C CA . ASN A 1 86 ? 1.539 4.424 11.885 1.00 94.75 86 ASN A CA 1
ATOM 704 C C . ASN A 1 86 ? 2.275 5.767 11.956 1.00 94.75 86 ASN A C 1
ATOM 706 O O . ASN A 1 86 ? 1.638 6.813 11.981 1.00 94.75 86 ASN A O 1
ATOM 710 N N . LEU A 1 87 ? 3.612 5.753 11.969 1.00 94.88 87 LEU A N 1
ATOM 711 C CA . LEU A 1 87 ? 4.393 6.990 11.987 1.00 94.88 87 LEU A CA 1
ATOM 712 C C . LEU A 1 87 ? 4.125 7.828 10.733 1.00 94.88 87 LEU A C 1
ATOM 714 O O . LEU A 1 87 ? 3.823 9.011 10.845 1.00 94.88 87 LEU A O 1
ATOM 718 N N . ILE A 1 88 ? 4.226 7.220 9.549 1.00 96.62 88 ILE A N 1
ATOM 719 C CA . ILE A 1 88 ? 4.108 7.955 8.285 1.00 96.62 88 ILE A CA 1
ATOM 720 C C . ILE A 1 88 ? 2.686 8.493 8.066 1.00 96.62 88 ILE A C 1
ATOM 722 O O . ILE A 1 88 ? 2.540 9.624 7.615 1.00 96.62 88 ILE A O 1
ATOM 726 N N . ALA A 1 89 ? 1.653 7.730 8.427 1.00 96.69 89 ALA A N 1
ATOM 727 C CA . ALA A 1 89 ? 0.260 8.170 8.360 1.00 96.69 89 ALA A CA 1
ATOM 728 C C . ALA A 1 89 ? 0.002 9.370 9.287 1.00 96.69 89 ALA A C 1
ATOM 730 O O . ALA A 1 89 ? -0.543 10.382 8.851 1.00 96.69 89 ALA A O 1
ATOM 731 N N . ASN A 1 90 ? 0.491 9.315 10.530 1.00 94.75 90 ASN A N 1
ATOM 732 C CA . ASN A 1 90 ? 0.334 10.418 11.480 1.00 94.75 90 ASN A CA 1
ATOM 733 C C . ASN A 1 90 ? 1.050 11.704 11.028 1.00 94.75 90 ASN A C 1
ATOM 735 O O . ASN A 1 90 ? 0.546 12.797 11.274 1.00 94.75 90 ASN A O 1
ATOM 739 N N . LEU A 1 91 ? 2.188 11.607 10.323 1.00 95.00 91 LEU A N 1
ATOM 740 C CA . LEU A 1 91 ? 2.879 12.784 9.766 1.00 95.00 91 LEU A CA 1
ATOM 741 C C . LEU A 1 91 ? 2.022 13.567 8.759 1.00 95.00 91 LEU A C 1
ATOM 743 O O . LEU A 1 91 ? 2.245 14.761 8.571 1.00 95.00 91 LEU A O 1
ATOM 747 N N . ILE A 1 92 ? 1.051 12.907 8.126 1.00 95.88 92 ILE A N 1
ATOM 748 C CA . ILE A 1 92 ? 0.087 13.517 7.201 1.00 95.88 92 ILE A CA 1
ATOM 749 C C . ILE A 1 92 ? -1.316 13.629 7.814 1.00 95.88 92 ILE A C 1
ATOM 751 O O . ILE A 1 92 ? -2.313 13.691 7.096 1.00 95.88 92 ILE A O 1
ATOM 755 N N . GLY A 1 93 ? -1.403 13.624 9.146 1.00 94.81 93 GLY A N 1
ATOM 756 C CA . GLY A 1 93 ? -2.654 13.787 9.885 1.00 94.81 93 GLY A CA 1
ATOM 757 C C . GLY A 1 93 ? -3.624 12.610 9.771 1.00 94.81 93 GLY A C 1
ATOM 758 O O . GLY A 1 93 ? -4.760 12.733 10.210 1.00 94.81 93 GLY A O 1
ATOM 759 N N . LYS A 1 94 ? -3.232 11.469 9.192 1.00 96.00 94 LYS A N 1
ATOM 760 C CA . LYS A 1 94 ? -4.118 10.301 9.086 1.00 96.00 94 LYS A CA 1
ATOM 761 C C . LYS A 1 94 ? -4.070 9.442 10.351 1.00 96.00 94 LYS A C 1
ATOM 763 O O . LYS A 1 94 ? -3.039 9.443 11.024 1.00 96.00 94 LYS A O 1
ATOM 768 N N . PRO A 1 95 ? -5.166 8.723 10.673 1.00 92.88 95 PRO A N 1
ATOM 769 C CA . PRO A 1 95 ? -5.346 8.056 11.962 1.00 92.88 95 PRO A CA 1
ATOM 770 C C . PRO A 1 95 ? -4.199 7.133 12.379 1.00 92.88 95 PRO A C 1
ATOM 772 O O . PRO A 1 95 ? -3.890 7.029 13.568 1.00 92.88 95 PRO A O 1
ATOM 775 N N . GLY A 1 96 ? -3.583 6.433 11.422 1.00 89.50 96 GLY A N 1
ATOM 776 C CA . GLY A 1 96 ? -2.652 5.368 11.756 1.00 89.50 96 GLY A CA 1
ATOM 777 C C . GLY A 1 96 ? -3.350 4.220 12.494 1.00 89.50 96 GLY A C 1
ATOM 778 O O . GLY A 1 96 ? -4.566 4.015 12.429 1.00 89.50 96 GLY A O 1
ATOM 779 N N . LYS A 1 97 ? -2.565 3.474 13.274 1.00 80.44 97 LYS A N 1
ATOM 780 C CA . LYS A 1 97 ? -3.064 2.367 14.093 1.00 80.44 97 LYS A CA 1
ATOM 781 C C . LYS A 1 97 ? -3.867 2.897 15.282 1.00 80.44 97 LYS A C 1
ATOM 783 O O . LYS A 1 97 ? -3.310 3.247 16.323 1.00 80.44 97 LYS A O 1
ATOM 788 N N . THR A 1 98 ? -5.189 2.875 15.163 1.00 66.12 98 THR A N 1
ATOM 789 C CA . THR A 1 98 ? -6.125 3.241 16.234 1.00 66.12 98 THR A CA 1
ATOM 790 C C . THR A 1 98 ? -6.365 2.057 17.185 1.00 66.12 98 THR A C 1
ATOM 792 O O . THR A 1 98 ? -7.377 1.366 17.144 1.00 66.12 98 THR A O 1
ATOM 795 N N . GLY A 1 99 ? -5.392 1.784 18.061 1.00 63.56 99 GLY A N 1
ATOM 796 C CA . GLY A 1 99 ? -5.575 0.934 19.251 1.00 63.56 99 GLY A CA 1
ATOM 797 C C . GLY A 1 99 ? -5.467 -0.587 19.070 1.00 63.56 99 GLY A C 1
ATOM 798 O O . GLY A 1 99 ? -5.361 -1.291 20.072 1.00 63.56 99 GLY A O 1
ATOM 799 N N . VAL A 1 100 ? -5.431 -1.102 17.838 1.00 66.44 100 VAL A N 1
ATOM 800 C CA . VAL A 1 100 ? -5.151 -2.521 17.549 1.00 66.44 100 VAL A CA 1
ATOM 801 C C . VAL A 1 100 ? -3.737 -2.663 16.989 1.00 66.44 100 VAL A C 1
ATOM 803 O O . VAL A 1 100 ? -3.394 -2.038 15.985 1.00 66.44 100 VAL A O 1
ATOM 806 N N . ASP A 1 101 ? -2.905 -3.480 17.640 1.00 71.88 101 ASP A N 1
ATOM 807 C CA . ASP A 1 101 ? -1.592 -3.849 17.107 1.00 71.88 101 ASP A CA 1
ATOM 808 C C . ASP A 1 101 ? -1.663 -5.161 16.313 1.00 71.88 101 ASP A C 1
ATOM 810 O O . ASP A 1 101 ? -2.461 -6.048 16.606 1.00 71.88 101 ASP A O 1
ATOM 814 N N . GLY A 1 102 ? -0.778 -5.311 15.323 1.00 71.94 102 GLY A N 1
ATOM 815 C CA . GLY A 1 102 ? -0.718 -6.510 14.483 1.00 71.94 102 GLY A CA 1
ATOM 816 C C . GLY A 1 102 ? -0.453 -7.790 15.284 1.00 71.94 102 GLY A C 1
ATOM 817 O O . GLY A 1 102 ? -0.892 -8.865 14.884 1.00 71.94 102 GLY A O 1
ATOM 818 N N . SER A 1 103 ? 0.207 -7.679 16.442 1.00 80.88 103 SER A N 1
ATOM 819 C CA . SER A 1 103 ? 0.393 -8.794 17.379 1.00 80.88 103 SER A CA 1
ATOM 820 C C . SER A 1 103 ? -0.914 -9.331 17.970 1.00 80.88 103 SER A C 1
ATOM 822 O O . SER A 1 103 ? -0.965 -10.500 18.336 1.00 80.88 103 SER A O 1
ATOM 824 N N . MET A 1 104 ? -1.977 -8.524 18.006 1.00 83.19 104 MET A N 1
ATOM 825 C CA . MET A 1 104 ? -3.281 -8.899 18.565 1.00 83.19 104 MET A CA 1
ATOM 826 C C . MET A 1 104 ? -4.180 -9.617 17.550 1.00 83.19 104 MET A C 1
ATOM 828 O O . MET A 1 104 ? -5.201 -10.183 17.930 1.00 83.19 104 MET A O 1
ATOM 832 N N . VAL A 1 105 ? -3.826 -9.600 16.258 1.00 85.06 105 VAL A N 1
ATOM 833 C CA . VAL A 1 105 ? -4.686 -10.119 15.179 1.00 85.06 105 VAL A CA 1
ATOM 834 C C . VAL A 1 105 ? -4.953 -11.616 15.331 1.00 85.06 105 VAL A C 1
ATOM 836 O O . VAL A 1 105 ? -6.079 -12.054 15.104 1.00 85.06 105 VAL A O 1
ATOM 839 N N . GLN A 1 106 ? -3.941 -12.396 15.726 1.00 86.19 106 GLN A N 1
ATOM 840 C CA . GLN A 1 106 ? -4.100 -13.838 15.926 1.00 86.19 106 GLN A CA 1
ATOM 841 C C . GLN A 1 106 ? -5.071 -14.127 17.078 1.00 86.19 106 GLN A C 1
ATOM 843 O O . GLN A 1 106 ? -6.029 -14.868 16.882 1.00 86.19 106 GLN A O 1
ATOM 848 N N . ASP A 1 107 ? -4.883 -13.474 18.227 1.00 90.56 107 ASP A N 1
ATOM 849 C CA . ASP A 1 107 ? -5.751 -13.645 19.395 1.00 90.56 107 ASP A CA 1
ATOM 850 C C . ASP A 1 107 ? -7.197 -13.225 19.088 1.00 90.56 107 ASP A C 1
ATOM 852 O O . ASP A 1 107 ? -8.141 -13.936 19.427 1.00 90.56 107 ASP A O 1
ATOM 856 N N . MET A 1 108 ? -7.390 -12.099 18.393 1.00 88.19 108 MET A N 1
ATOM 857 C CA . MET A 1 108 ? -8.714 -11.654 17.939 1.00 88.19 108 MET A CA 1
ATOM 858 C C . MET A 1 108 ? -9.372 -12.682 17.019 1.00 88.19 108 MET A C 1
ATOM 860 O O . MET A 1 108 ? -10.556 -12.982 17.165 1.00 88.19 108 MET A O 1
ATOM 864 N N . PHE A 1 109 ? -8.616 -13.237 16.070 1.00 89.75 109 PHE A N 1
ATOM 865 C CA . PHE A 1 109 ? -9.141 -14.254 15.168 1.00 89.75 109 PHE A CA 1
ATOM 866 C C . PHE A 1 109 ? -9.546 -15.525 15.922 1.00 89.75 109 PHE A C 1
ATOM 868 O O . PHE A 1 109 ? -10.642 -16.040 15.694 1.00 89.75 109 PHE A O 1
ATOM 875 N N . ASP A 1 110 ? -8.709 -15.991 16.849 1.00 91.62 110 ASP A N 1
ATOM 876 C CA . ASP A 1 110 ? -8.975 -17.185 17.656 1.00 91.62 110 ASP A CA 1
ATOM 877 C C . ASP A 1 110 ? -10.178 -16.992 18.597 1.00 91.62 110 ASP A C 1
ATOM 879 O O . ASP A 1 110 ? -10.931 -17.937 18.841 1.00 91.62 110 ASP A O 1
ATOM 883 N N . ASN A 1 111 ? -10.427 -15.756 19.041 1.00 92.81 111 ASN A N 1
ATOM 884 C CA . ASN A 1 111 ? -11.614 -15.372 19.812 1.00 92.81 111 ASN A CA 1
ATOM 885 C C . ASN A 1 111 ? -12.882 -15.181 18.957 1.00 92.81 111 ASN A C 1
ATOM 887 O O . ASN A 1 111 ? -13.970 -14.989 19.500 1.00 92.81 111 ASN A O 1
ATOM 891 N N . GLY A 1 112 ? -12.778 -15.262 17.626 1.00 92.00 112 GLY A N 1
ATOM 892 C CA . GLY A 1 112 ? -13.901 -15.077 16.704 1.00 92.00 112 GLY A CA 1
ATOM 893 C C . GLY A 1 112 ? -14.200 -13.618 16.339 1.00 92.00 112 GLY A C 1
ATOM 894 O O . GLY A 1 112 ? -15.175 -13.358 15.628 1.00 92.00 112 GLY A O 1
ATOM 895 N N . ASP A 1 113 ? -13.346 -12.668 16.727 1.00 90.25 113 ASP A N 1
ATOM 896 C CA . ASP A 1 113 ? -13.483 -11.225 16.477 1.00 90.25 113 ASP A CA 1
ATOM 897 C C . ASP A 1 113 ? -13.072 -10.825 15.045 1.00 90.25 113 ASP A C 1
ATOM 899 O O . ASP A 1 113 ? -12.433 -9.801 14.795 1.00 90.25 113 ASP A O 1
ATOM 903 N N . VAL A 1 114 ? -13.473 -11.619 14.050 1.00 89.25 114 VAL A N 1
ATOM 904 C CA . VAL A 1 114 ? -13.100 -11.433 12.635 1.00 89.25 114 VAL A CA 1
ATOM 905 C C . VAL A 1 114 ? -13.520 -10.061 12.102 1.00 89.25 114 VAL A C 1
ATOM 907 O O . VAL A 1 114 ? -12.848 -9.486 11.246 1.00 89.25 114 VAL A O 1
ATOM 910 N N . LYS A 1 115 ? -14.625 -9.506 12.612 1.00 88.12 115 LYS A N 1
ATOM 911 C CA . LYS A 1 115 ? -15.070 -8.162 12.235 1.00 88.12 115 LYS A CA 1
ATOM 912 C C . LYS A 1 115 ? -14.032 -7.104 12.618 1.00 88.12 115 LYS A C 1
ATOM 914 O O . LYS A 1 115 ? -13.712 -6.264 11.786 1.00 88.12 115 LYS A O 1
ATOM 919 N N . LEU A 1 116 ? -13.472 -7.186 13.823 1.00 86.06 116 LEU A N 1
ATOM 920 C CA . LEU A 1 116 ? -12.473 -6.233 14.302 1.00 86.06 116 LEU A CA 1
ATOM 921 C C . LEU A 1 116 ? -11.174 -6.335 13.494 1.00 86.06 116 LEU A C 1
ATOM 923 O O . LEU A 1 116 ? -10.607 -5.314 13.118 1.00 86.06 116 LEU A O 1
ATOM 927 N N . VAL A 1 117 ? -10.762 -7.558 13.138 1.00 87.88 117 VAL A N 1
ATOM 928 C CA . VAL A 1 117 ? -9.624 -7.786 12.230 1.00 87.88 117 VAL A CA 1
ATOM 929 C C . VAL A 1 117 ? -9.869 -7.125 10.870 1.00 87.88 117 VAL A C 1
ATOM 931 O O . VAL A 1 117 ? -8.999 -6.428 10.353 1.00 87.88 117 VAL A O 1
ATOM 934 N N . ASN A 1 118 ? -11.064 -7.294 10.298 1.00 88.94 118 ASN A N 1
ATOM 935 C CA . ASN A 1 118 ? -11.415 -6.671 9.021 1.00 88.94 118 ASN A CA 1
ATOM 936 C C . ASN A 1 118 ? -11.434 -5.140 9.103 1.00 88.94 118 ASN A C 1
ATOM 938 O O . ASN A 1 118 ? -10.995 -4.478 8.163 1.00 88.94 118 ASN A O 1
ATOM 942 N N . ASP A 1 119 ? -11.958 -4.585 10.193 1.00 88.69 119 ASP A N 1
ATOM 943 C CA . ASP A 1 119 ? -12.032 -3.141 10.406 1.00 88.69 119 ASP A CA 1
ATOM 944 C C . ASP A 1 119 ? -10.615 -2.549 10.545 1.00 88.69 119 ASP A C 1
ATOM 946 O O . ASP A 1 119 ? -10.300 -1.566 9.872 1.00 88.69 119 ASP A O 1
ATOM 950 N N . TYR A 1 120 ? -9.722 -3.223 11.281 1.00 86.38 120 TYR A N 1
ATOM 951 C CA . TYR A 1 120 ? -8.295 -2.888 11.360 1.00 86.38 120 TYR A CA 1
ATOM 952 C C . TYR A 1 120 ? -7.607 -2.927 9.984 1.00 86.38 120 TYR A C 1
ATOM 954 O O . TYR A 1 120 ? -6.999 -1.942 9.565 1.00 86.38 120 TYR A O 1
ATOM 962 N N . CYS A 1 121 ? -7.758 -4.022 9.227 1.00 90.38 121 CYS A N 1
ATOM 963 C CA . CYS A 1 121 ? -7.144 -4.140 7.901 1.00 90.38 121 CYS A CA 1
ATOM 964 C C . CYS A 1 121 ? -7.641 -3.065 6.921 1.00 90.38 121 CYS A C 1
ATOM 966 O O . CYS A 1 121 ? -6.892 -2.639 6.045 1.00 90.38 121 CYS A O 1
ATOM 968 N N . ARG A 1 122 ? -8.895 -2.611 7.046 1.00 92.50 122 ARG A N 1
ATOM 969 C CA . ARG A 1 122 ? -9.428 -1.510 6.226 1.00 92.50 122 ARG A CA 1
ATOM 970 C C . ARG A 1 122 ? -8.750 -0.180 6.544 1.00 92.50 122 ARG A C 1
ATOM 972 O O . ARG A 1 122 ? -8.459 0.559 5.608 1.00 92.50 122 ARG A O 1
ATOM 979 N N . GLY A 1 123 ? -8.489 0.101 7.821 1.00 93.62 123 GLY A N 1
ATOM 980 C CA . GLY A 1 123 ? -7.731 1.281 8.246 1.00 93.62 123 GLY A CA 1
ATOM 981 C C . GLY A 1 123 ? -6.324 1.300 7.650 1.00 93.62 123 GLY A C 1
ATOM 982 O O . GLY A 1 123 ? -5.964 2.267 6.983 1.00 93.62 123 GLY A O 1
ATOM 983 N N . ASP A 1 124 ? -5.588 0.189 7.761 1.00 93.88 124 ASP A N 1
ATOM 984 C CA . ASP A 1 124 ? -4.237 0.063 7.188 1.00 93.88 124 ASP A CA 1
ATOM 985 C C . ASP A 1 124 ? -4.224 0.274 5.660 1.00 93.88 124 ASP A C 1
ATOM 987 O O . ASP A 1 124 ? -3.284 0.859 5.113 1.00 93.88 124 ASP A O 1
ATOM 991 N N . VAL A 1 125 ? -5.269 -0.168 4.946 1.00 95.75 125 VAL A N 1
ATOM 992 C CA . VAL A 1 125 ? -5.407 0.074 3.498 1.00 95.75 125 VAL A CA 1
ATOM 993 C C . VAL A 1 125 ? -5.632 1.557 3.193 1.00 95.75 125 VAL A C 1
ATOM 995 O O . VAL A 1 125 ? -5.007 2.072 2.263 1.00 95.75 125 VAL A O 1
ATOM 998 N N . LEU A 1 126 ? -6.482 2.248 3.959 1.00 97.00 126 LEU A N 1
ATOM 999 C CA . LEU A 1 126 ? -6.711 3.690 3.796 1.00 97.00 126 LEU A CA 1
ATOM 1000 C C . LEU A 1 126 ? -5.434 4.487 4.090 1.00 97.00 126 LEU A C 1
ATOM 1002 O O . LEU A 1 126 ? -5.028 5.312 3.274 1.00 97.00 126 LEU A O 1
ATOM 1006 N N . ASP A 1 127 ? -4.739 4.176 5.182 1.00 97.12 127 ASP A N 1
ATOM 1007 C CA . ASP A 1 127 ? -3.4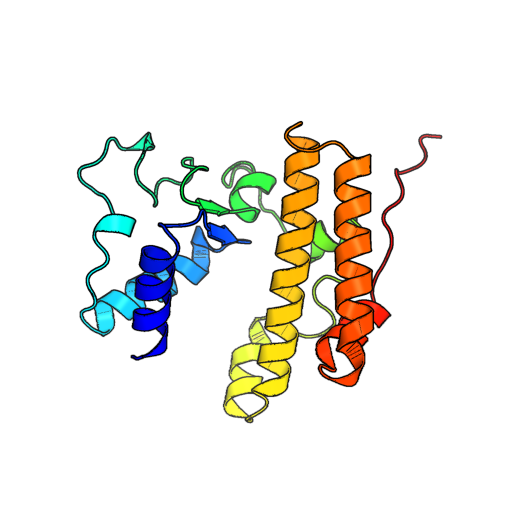66 4.817 5.515 1.00 97.12 127 ASP A CA 1
ATOM 1008 C C . ASP A 1 127 ? -2.413 4.567 4.429 1.00 97.12 127 ASP A C 1
ATOM 1010 O O . ASP A 1 127 ? -1.750 5.498 3.973 1.00 97.12 127 ASP A O 1
ATOM 1014 N N . THR A 1 128 ? -2.292 3.327 3.944 1.00 98.19 128 THR A N 1
ATOM 1015 C CA . THR A 1 128 ? -1.394 2.986 2.827 1.00 98.19 128 THR A CA 1
ATOM 1016 C C . THR A 1 128 ? -1.727 3.805 1.578 1.00 98.19 128 THR A C 1
ATOM 1018 O O . THR A 1 128 ? -0.815 4.263 0.887 1.00 98.19 128 THR A O 1
ATOM 1021 N N . TYR A 1 129 ? -3.013 4.015 1.288 1.00 98.44 129 TYR A N 1
ATOM 1022 C CA . TYR A 1 129 ? -3.464 4.803 0.144 1.00 98.44 129 TYR A CA 1
ATOM 1023 C C . TYR A 1 129 ? -3.084 6.283 0.270 1.00 98.44 129 TYR A C 1
ATOM 1025 O O . TYR A 1 129 ? -2.458 6.823 -0.644 1.00 98.44 129 TYR A O 1
ATOM 1033 N N . PHE A 1 130 ? -3.360 6.929 1.404 1.00 98.44 130 PHE A N 1
ATOM 1034 C CA . PHE A 1 130 ? -3.000 8.339 1.599 1.00 98.44 130 PHE A CA 1
ATOM 1035 C C . PHE A 1 130 ? -1.486 8.555 1.625 1.00 98.44 130 PHE A C 1
ATOM 1037 O O . PHE A 1 130 ? -0.973 9.488 1.008 1.00 98.44 130 PHE A O 1
ATOM 1044 N N . VAL A 1 131 ? -0.742 7.643 2.252 1.00 98.44 131 VAL A N 1
ATOM 1045 C CA . VAL A 1 131 ? 0.725 7.676 2.228 1.00 98.44 131 VAL A CA 1
ATOM 1046 C C . VAL A 1 131 ? 1.261 7.474 0.806 1.00 98.44 131 VAL A C 1
ATOM 1048 O O . VAL A 1 131 ? 2.241 8.115 0.414 1.00 98.44 131 VAL A O 1
ATOM 1051 N N . PHE A 1 132 ? 0.619 6.625 -0.001 1.00 98.62 132 PHE A N 1
ATOM 1052 C CA . PHE A 1 132 ? 0.958 6.489 -1.413 1.00 98.62 132 PHE A CA 1
ATOM 1053 C C . PHE A 1 132 ? 0.751 7.804 -2.169 1.00 98.62 132 PHE A C 1
ATOM 1055 O O . PHE A 1 132 ? 1.687 8.229 -2.848 1.00 98.62 132 PHE A O 1
ATOM 1062 N N . LEU A 1 133 ? -0.400 8.468 -2.018 1.00 98.56 133 LEU A N 1
ATOM 1063 C CA . LEU A 1 133 ? -0.667 9.765 -2.652 1.00 98.56 133 LEU A CA 1
ATOM 1064 C C . LEU A 1 133 ? 0.388 10.805 -2.261 1.00 98.56 133 LEU A C 1
ATOM 1066 O O . LEU A 1 133 ? 1.042 11.364 -3.143 1.00 98.56 133 LEU A O 1
ATOM 1070 N N . ARG A 1 134 ? 0.677 10.967 -0.963 1.00 98.25 134 ARG A N 1
ATOM 1071 C CA . ARG A 1 134 ? 1.730 11.888 -0.510 1.00 98.25 134 ARG A CA 1
ATOM 1072 C C . ARG A 1 134 ? 3.104 11.538 -1.080 1.00 98.25 134 ARG A C 1
ATOM 1074 O O . ARG A 1 134 ? 3.884 12.429 -1.411 1.00 98.25 134 ARG A O 1
ATOM 1081 N N . SER A 1 135 ? 3.419 10.250 -1.239 1.00 98.25 135 SER A N 1
ATOM 1082 C CA . SER A 1 135 ? 4.673 9.838 -1.884 1.00 98.25 135 SER A CA 1
ATOM 1083 C C . SER A 1 135 ? 4.741 10.248 -3.359 1.00 98.25 135 SER A C 1
ATOM 1085 O O . SER A 1 135 ? 5.836 10.480 -3.864 1.00 98.25 135 SER A O 1
ATOM 1087 N N . ARG A 1 136 ? 3.598 10.338 -4.058 1.00 98.25 136 ARG A N 1
ATOM 1088 C CA . ARG A 1 136 ? 3.540 10.837 -5.441 1.00 98.25 136 ARG A CA 1
ATOM 1089 C C . ARG A 1 136 ? 3.844 12.327 -5.492 1.00 98.25 136 ARG A C 1
ATOM 1091 O O . ARG A 1 136 ? 4.640 12.728 -6.334 1.00 98.25 136 ARG A O 1
ATOM 1098 N N . VAL A 1 137 ? 3.318 13.097 -4.538 1.00 98.31 137 VAL A N 1
ATOM 1099 C CA . VAL A 1 137 ? 3.661 14.519 -4.374 1.00 98.31 137 VAL A CA 1
ATOM 1100 C C . VAL A 1 137 ? 5.156 14.697 -4.135 1.00 98.31 137 VAL A C 1
ATOM 1102 O O . VAL A 1 137 ? 5.809 15.468 -4.831 1.00 98.31 137 VAL A O 1
ATOM 1105 N N . LEU A 1 138 ? 5.738 13.910 -3.226 1.00 97.62 138 LEU A N 1
ATOM 1106 C CA . LEU A 1 138 ? 7.179 13.954 -2.949 1.00 97.62 138 LEU A CA 1
ATOM 1107 C C . LEU A 1 138 ? 8.042 13.670 -4.194 1.00 97.62 138 LEU A C 1
ATOM 1109 O O . LEU A 1 138 ? 9.148 14.190 -4.309 1.00 97.62 138 LEU A O 1
ATOM 1113 N N . MET A 1 139 ? 7.545 12.845 -5.116 1.00 97.25 139 MET A N 1
ATOM 1114 C CA . MET A 1 139 ? 8.228 12.488 -6.362 1.00 97.25 139 MET A CA 1
ATOM 1115 C C . MET A 1 139 ? 7.932 13.448 -7.527 1.00 97.25 139 MET A C 1
ATOM 1117 O O . MET A 1 139 ? 8.486 13.252 -8.608 1.00 97.25 139 MET A O 1
ATOM 1121 N N . GLY A 1 140 ? 7.067 14.452 -7.337 1.00 98.00 140 GLY A N 1
ATOM 1122 C CA . GLY A 1 140 ? 6.585 15.325 -8.413 1.00 98.00 140 GLY A CA 1
ATOM 1123 C C . GLY A 1 140 ? 5.692 14.611 -9.437 1.00 98.00 140 GLY A C 1
ATOM 1124 O O . GLY A 1 140 ? 5.579 15.059 -10.572 1.00 98.00 140 GLY A O 1
ATOM 1125 N N . GLU A 1 141 ? 5.100 13.470 -9.068 1.00 97.69 141 GLU A N 1
ATOM 1126 C CA . GLU A 1 141 ? 4.154 12.711 -9.907 1.00 97.69 141 GLU A CA 1
ATOM 1127 C C . GLU A 1 141 ? 2.694 13.164 -9.708 1.00 97.69 141 GLU A C 1
ATOM 1129 O O . GLU A 1 141 ? 1.817 12.717 -10.445 1.00 97.69 141 GLU A O 1
ATOM 1134 N N . LEU A 1 142 ? 2.432 13.992 -8.694 1.00 98.12 142 LEU A N 1
ATOM 1135 C CA . LEU A 1 142 ? 1.121 14.529 -8.332 1.00 98.12 142 LEU A CA 1
ATOM 1136 C C . LEU A 1 142 ? 1.322 15.916 -7.713 1.00 98.12 142 LEU A C 1
ATOM 1138 O O . LEU A 1 142 ? 2.216 16.070 -6.879 1.00 98.12 142 LEU A O 1
ATOM 1142 N N . GLU A 1 143 ? 0.523 16.912 -8.079 1.00 98.31 143 GLU A N 1
ATOM 1143 C CA . GLU A 1 143 ? 0.593 18.215 -7.410 1.00 98.31 143 GLU A CA 1
ATOM 1144 C C . GLU A 1 143 ? -0.050 18.147 -6.017 1.00 98.31 143 GLU A C 1
ATOM 1146 O O . GLU A 1 143 ? -0.935 17.329 -5.752 1.00 98.31 143 GLU A O 1
ATOM 1151 N N . LEU A 1 144 ? 0.382 19.018 -5.100 1.00 97.50 144 LEU A N 1
ATOM 1152 C CA . LEU A 1 144 ? -0.136 19.010 -3.728 1.00 97.50 144 LEU A CA 1
ATOM 1153 C C . LEU A 1 144 ? -1.648 19.285 -3.685 1.00 97.50 144 LEU A C 1
ATOM 1155 O O . LEU A 1 144 ? -2.374 18.594 -2.977 1.00 97.50 144 LEU A O 1
ATOM 1159 N N . ASP A 1 145 ? -2.129 20.249 -4.469 1.00 97.38 145 ASP A N 1
ATOM 1160 C CA . ASP A 1 145 ? -3.554 20.593 -4.517 1.00 97.38 145 ASP A CA 1
ATOM 1161 C C . ASP A 1 145 ? -4.401 19.441 -5.089 1.00 97.38 145 ASP A C 1
ATOM 1163 O O . ASP A 1 145 ? -5.511 19.189 -4.619 1.00 97.38 145 ASP A O 1
ATOM 1167 N N . GLU A 1 146 ? -3.864 18.693 -6.061 1.00 98.19 146 GLU A N 1
ATOM 1168 C CA . GLU A 1 146 ? -4.517 17.500 -6.615 1.00 98.19 146 GLU A CA 1
ATOM 1169 C C . GLU A 1 146 ? -4.607 16.382 -5.571 1.00 98.19 146 GLU A C 1
ATOM 1171 O O . GLU A 1 146 ? -5.647 15.738 -5.432 1.00 98.19 146 GLU A O 1
ATOM 1176 N N . GLU A 1 147 ? -3.541 16.166 -4.798 1.00 98.31 147 GLU A N 1
ATOM 1177 C CA . GLU A 1 147 ? -3.548 15.217 -3.685 1.00 98.31 147 GLU A CA 1
ATOM 1178 C C . GLU A 1 147 ? -4.611 15.580 -2.643 1.00 98.31 147 GLU A C 1
ATOM 1180 O O . GLU A 1 147 ? -5.391 14.712 -2.248 1.00 98.31 147 GLU A O 1
ATOM 1185 N N . GLN A 1 148 ? -4.682 16.848 -2.229 1.00 97.25 148 GLN A N 1
ATOM 1186 C CA . GLN A 1 148 ? -5.684 17.307 -1.262 1.00 97.25 148 GLN A CA 1
ATOM 1187 C C . GLN A 1 148 ? -7.114 17.130 -1.790 1.00 97.25 148 GLN A C 1
ATOM 1189 O O . GLN A 1 148 ? -7.985 16.683 -1.045 1.00 97.25 148 GLN A O 1
ATOM 1194 N N . ALA A 1 149 ? -7.351 17.391 -3.079 1.00 98.06 149 ALA A N 1
ATOM 1195 C CA . ALA A 1 149 ? -8.653 17.155 -3.700 1.00 98.06 149 ALA A CA 1
ATOM 1196 C C . ALA A 1 149 ? -9.057 15.668 -3.673 1.00 98.06 149 ALA A C 1
ATOM 1198 O O . ALA A 1 149 ? -10.189 15.348 -3.315 1.00 98.06 149 ALA A O 1
ATOM 1199 N N . ILE A 1 150 ? -8.132 14.749 -3.982 1.00 98.38 150 ILE A N 1
ATOM 1200 C CA . ILE A 1 150 ? -8.383 13.295 -3.931 1.00 98.38 150 ILE A CA 1
ATOM 1201 C C . ILE A 1 150 ? -8.627 12.822 -2.488 1.00 98.38 150 ILE A C 1
ATOM 1203 O O . ILE A 1 150 ? -9.479 11.962 -2.238 1.00 98.38 150 ILE A O 1
ATOM 1207 N N . VAL A 1 151 ? -7.880 13.367 -1.523 1.00 98.00 151 VAL A N 1
ATOM 1208 C CA . VAL A 1 151 ? -8.057 13.072 -0.092 1.00 98.00 151 VAL A CA 1
ATOM 1209 C C . VAL A 1 151 ? -9.458 13.476 0.368 1.00 98.00 151 VAL A C 1
ATOM 1211 O O . VAL A 1 151 ? -10.120 12.690 1.048 1.00 98.00 151 VAL A O 1
ATOM 1214 N N . GLU A 1 152 ? -9.926 14.653 -0.043 1.00 97.81 152 GLU A N 1
ATOM 1215 C CA . GLU A 1 152 ? -11.264 15.151 0.276 1.00 97.81 152 GLU A CA 1
ATOM 1216 C C . GLU A 1 152 ? -12.371 14.340 -0.417 1.00 97.81 152 GLU A C 1
ATOM 1218 O O . GLU A 1 152 ? -13.340 13.946 0.230 1.00 97.81 152 GLU A O 1
ATOM 1223 N N . GLU A 1 153 ? -12.208 13.978 -1.693 1.00 98.31 153 GLU A N 1
ATOM 1224 C CA . GLU A 1 153 ? -13.142 13.074 -2.387 1.00 98.31 153 GLU A CA 1
ATOM 1225 C C . GLU A 1 153 ? -13.254 11.726 -1.654 1.00 98.31 153 GLU A C 1
ATOM 1227 O O . GLU A 1 153 ? -14.348 11.194 -1.444 1.00 98.31 153 GLU A O 1
ATOM 1232 N N . THR A 1 154 ? -12.121 11.186 -1.199 1.00 97.88 154 THR A N 1
ATOM 1233 C CA . THR A 1 154 ? -12.094 9.932 -0.436 1.00 97.88 154 THR A CA 1
ATOM 1234 C C . THR A 1 154 ? -12.796 10.085 0.911 1.00 97.88 154 THR A C 1
ATOM 1236 O O . THR A 1 154 ? -13.526 9.182 1.326 1.00 97.88 154 THR A O 1
ATOM 1239 N N . ARG A 1 155 ? -12.609 11.217 1.597 1.00 97.75 155 ARG A N 1
ATOM 1240 C CA . ARG A 1 155 ? -13.305 11.524 2.851 1.00 97.75 155 ARG A CA 1
ATOM 1241 C C . ARG A 1 155 ? -14.818 11.531 2.647 1.00 97.75 155 ARG A C 1
ATOM 1243 O O . ARG A 1 155 ? -15.518 10.818 3.363 1.00 97.75 155 ARG A O 1
ATOM 1250 N N . GLN A 1 156 ? -15.309 12.244 1.637 1.00 98.12 156 GLN A N 1
ATOM 1251 C CA . GLN A 1 156 ? -16.736 12.288 1.303 1.00 98.12 156 GLN A CA 1
ATOM 1252 C C . GLN A 1 156 ? -17.277 10.888 0.987 1.00 98.12 156 GLN A C 1
ATOM 1254 O O . GLN A 1 156 ? -18.314 10.477 1.510 1.00 98.12 156 GLN A O 1
ATOM 1259 N N . TRP A 1 157 ? -16.526 10.095 0.217 1.00 97.81 157 TRP A N 1
ATOM 1260 C CA . TRP A 1 157 ? -16.892 8.711 -0.088 1.00 97.81 157 TRP A CA 1
ATOM 1261 C C . TRP A 1 157 ? -17.039 7.833 1.168 1.00 97.81 157 TRP A C 1
ATOM 1263 O O . TRP A 1 157 ? -17.933 6.976 1.215 1.00 97.81 157 TRP A O 1
ATOM 1273 N N . LEU A 1 158 ? -16.183 8.035 2.180 1.00 97.38 158 LEU A N 1
ATOM 1274 C CA . LEU A 1 158 ? -16.263 7.358 3.480 1.00 97.38 158 LEU A CA 1
ATOM 1275 C C . LEU A 1 158 ? -17.463 7.848 4.297 1.00 97.38 158 LEU A C 1
ATOM 1277 O O . LEU A 1 158 ? -18.186 7.022 4.858 1.00 97.38 158 LEU A O 1
ATOM 1281 N N . GLU A 1 159 ? -17.698 9.161 4.338 1.00 97.56 159 GLU A N 1
ATOM 1282 C CA . GLU A 1 159 ? -18.813 9.782 5.064 1.00 97.56 159 GLU A CA 1
ATOM 1283 C C . GLU A 1 159 ? -20.169 9.284 4.549 1.00 97.56 159 GLU A C 1
ATOM 1285 O O . GLU A 1 159 ? -21.036 8.934 5.349 1.00 97.56 159 GLU A O 1
ATOM 1290 N N . GLU A 1 160 ? -20.333 9.137 3.233 1.00 97.62 160 GLU A N 1
ATOM 1291 C CA . GLU A 1 160 ? -21.539 8.567 2.610 1.00 97.62 160 GLU A CA 1
ATOM 1292 C C . GLU A 1 160 ? -21.816 7.108 3.014 1.00 97.62 160 GLU A C 1
ATOM 1294 O O . GLU A 1 160 ? -22.942 6.622 2.895 1.00 97.62 160 GLU A O 1
ATOM 1299 N N . ARG A 1 161 ? -20.786 6.369 3.443 1.00 96.38 161 ARG A N 1
ATOM 1300 C CA . ARG A 1 161 ? -20.848 4.918 3.702 1.00 96.38 161 ARG A CA 1
ATOM 1301 C C . ARG A 1 161 ? -20.719 4.558 5.175 1.00 96.38 161 ARG A C 1
ATOM 1303 O O . ARG A 1 161 ? -20.830 3.378 5.515 1.00 96.38 161 ARG A O 1
ATOM 1310 N N . GLN A 1 162 ? -20.504 5.540 6.047 1.00 94.62 162 GLN A N 1
ATOM 1311 C CA . GLN A 1 162 ? -20.204 5.315 7.461 1.00 94.62 162 GLN A CA 1
ATOM 1312 C C . GLN A 1 162 ? -21.330 4.593 8.219 1.00 94.62 162 GLN A C 1
ATOM 1314 O O . GLN A 1 162 ? -21.049 3.783 9.102 1.00 94.62 162 GLN A O 1
ATOM 1319 N N . ASP A 1 163 ? -22.588 4.797 7.817 1.00 92.19 163 ASP A N 1
ATOM 1320 C CA . ASP A 1 163 ? -23.749 4.131 8.424 1.00 92.19 163 ASP A CA 1
ATOM 1321 C C . ASP A 1 163 ? -23.819 2.636 8.077 1.00 92.19 163 ASP A C 1
ATOM 1323 O O . ASP A 1 163 ? -24.303 1.823 8.867 1.00 92.19 163 ASP A O 1
ATOM 1327 N N . GLY A 1 164 ? -23.314 2.256 6.899 1.00 90.50 164 GLY A N 1
ATOM 1328 C CA . GLY A 1 164 ? -23.262 0.867 6.440 1.00 90.50 164 GLY A CA 1
ATOM 1329 C C . GLY A 1 164 ? -21.995 0.124 6.864 1.00 90.50 164 GLY A C 1
ATOM 1330 O O . GLY A 1 164 ? -21.971 -1.107 6.826 1.00 90.50 164 GLY A O 1
ATOM 1331 N N . GLN A 1 165 ? -20.946 0.849 7.263 1.00 89.56 165 GLN A N 1
ATOM 1332 C CA . GLN A 1 165 ? -19.658 0.273 7.629 1.00 89.56 165 GLN A CA 1
ATOM 1333 C C . GLN A 1 165 ? -19.032 1.015 8.824 1.00 89.56 165 GLN A C 1
ATOM 1335 O O . GLN A 1 165 ? -18.342 2.018 8.634 1.00 89.56 165 GLN A O 1
ATOM 1340 N N . PRO A 1 166 ? -19.185 0.484 10.057 1.00 88.19 166 PRO A N 1
ATOM 1341 C CA . PRO A 1 166 ? -18.698 1.127 11.282 1.00 88.19 166 PRO A CA 1
ATOM 1342 C C . PRO A 1 166 ? -17.202 1.466 11.289 1.00 88.19 166 PRO A C 1
ATOM 1344 O O . PRO A 1 166 ? -16.813 2.459 11.896 1.00 88.19 166 PRO A O 1
ATOM 1347 N N . ALA A 1 167 ? -16.373 0.694 10.575 1.00 89.69 167 ALA A N 1
ATOM 1348 C CA . ALA A 1 167 ? -14.949 0.994 10.416 1.00 89.69 167 ALA A CA 1
ATOM 1349 C C . ALA A 1 167 ? -14.698 2.388 9.826 1.00 89.69 167 ALA A C 1
ATOM 1351 O O . ALA A 1 167 ? -13.754 3.059 10.225 1.00 89.69 167 ALA A O 1
ATOM 1352 N N . TYR A 1 168 ? -15.535 2.833 8.881 1.00 94.31 168 TYR A N 1
ATOM 1353 C CA . TYR A 1 168 ? -15.378 4.148 8.259 1.00 94.31 168 TYR A CA 1
ATOM 1354 C C . TYR A 1 168 ? -15.711 5.258 9.240 1.00 94.31 168 TYR A C 1
ATOM 1356 O O . TYR A 1 168 ? -14.963 6.223 9.323 1.00 94.31 168 TYR A 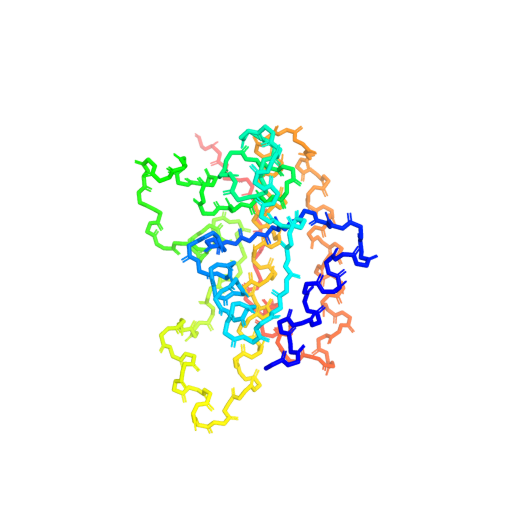O 1
ATOM 1364 N N . LYS A 1 169 ? -16.762 5.079 10.048 1.00 92.94 169 LYS A N 1
ATOM 1365 C CA . LYS A 1 169 ? -17.078 6.012 11.128 1.00 92.94 169 LYS A CA 1
ATOM 1366 C C . LYS A 1 169 ? -15.913 6.139 12.113 1.00 92.94 169 LYS A C 1
ATOM 1368 O O . LYS A 1 169 ? -15.464 7.245 12.379 1.00 92.94 169 LYS A O 1
ATOM 1373 N N . GLN A 1 170 ? -15.381 5.014 12.593 1.00 90.69 170 GLN A N 1
ATOM 1374 C CA . GLN A 1 170 ? -14.248 5.016 13.524 1.00 90.69 170 GLN A CA 1
ATOM 1375 C C . GLN A 1 170 ? -12.995 5.660 12.911 1.00 90.69 170 GLN A C 1
ATOM 1377 O O . GLN A 1 170 ? -12.273 6.385 13.595 1.00 90.69 170 GLN A O 1
ATOM 1382 N N . TYR A 1 171 ? -12.729 5.408 11.628 1.00 94.19 171 TYR A N 1
ATOM 1383 C CA . TYR A 1 171 ? -11.609 6.023 10.918 1.00 94.19 171 TYR A CA 1
ATOM 1384 C C . TYR A 1 171 ? -11.793 7.545 10.790 1.00 94.19 171 TYR A C 1
ATOM 1386 O O . TYR A 1 171 ? -10.861 8.295 11.065 1.00 94.19 171 TYR A O 1
ATOM 1394 N N . LEU A 1 172 ? -13.005 8.005 10.452 1.00 95.06 172 LEU A N 1
ATOM 1395 C CA . LEU A 1 172 ? -13.365 9.427 10.366 1.00 95.06 172 LEU A CA 1
ATOM 1396 C C . LEU A 1 172 ? -13.300 10.141 11.726 1.00 95.06 172 LEU A C 1
ATOM 1398 O O . LEU A 1 172 ? -12.883 11.292 11.780 1.00 95.06 172 LEU A O 1
ATOM 1402 N N . GLU A 1 173 ? -13.640 9.469 12.830 1.00 93.88 173 GLU A N 1
ATOM 1403 C CA . GLU A 1 173 ? -13.528 10.027 14.192 1.00 93.88 173 GLU A CA 1
ATOM 1404 C C . GLU A 1 173 ? -12.083 10.389 14.580 1.00 93.88 173 GLU A C 1
ATOM 1406 O O . GLU A 1 173 ? -11.872 11.269 15.412 1.00 93.88 173 GLU A O 1
ATOM 1411 N N . HIS A 1 174 ? -11.094 9.732 13.970 1.00 93.00 174 HIS A N 1
ATOM 1412 C CA . HIS A 1 174 ? -9.667 9.972 14.205 1.00 93.00 174 HIS A CA 1
ATOM 1413 C C . HIS A 1 174 ? -8.989 10.691 13.031 1.00 93.00 174 HIS A C 1
ATOM 1415 O O . HIS A 1 174 ? -7.765 10.821 13.008 1.00 93.00 174 HIS A O 1
ATOM 1421 N N . TRP A 1 175 ? -9.762 11.121 12.032 1.00 95.56 175 TRP A N 1
ATOM 1422 C CA . TRP A 1 175 ? -9.237 11.785 10.850 1.00 95.56 175 TRP A C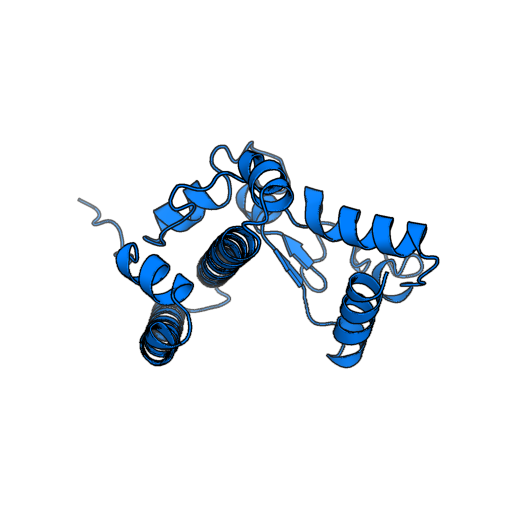A 1
ATOM 1423 C C . TRP A 1 175 ? -8.703 13.172 11.200 1.00 95.56 175 TRP A C 1
ATOM 1425 O O . TRP A 1 175 ? -9.421 14.011 11.742 1.00 95.56 175 TRP A O 1
ATOM 1435 N N . GLY A 1 176 ? -7.454 13.434 10.828 1.00 94.62 176 GLY A N 1
ATOM 1436 C CA . GLY A 1 176 ? -6.866 14.764 10.815 1.00 94.62 176 GLY A CA 1
ATOM 1437 C C . GLY A 1 176 ? -6.620 15.260 9.391 1.00 94.62 176 GLY A C 1
ATOM 1438 O O . GLY A 1 176 ? -6.357 14.493 8.453 1.00 94.62 176 GLY A O 1
ATOM 1439 N N . ASP A 1 177 ? -6.685 16.577 9.246 1.00 92.88 177 ASP A N 1
ATOM 1440 C CA . ASP A 1 177 ? -6.282 17.270 8.031 1.00 92.88 177 ASP A CA 1
ATOM 1441 C C . ASP A 1 177 ? -4.821 17.704 8.169 1.00 92.88 177 ASP A C 1
ATOM 1443 O O . ASP A 1 177 ? -4.385 18.185 9.220 1.00 92.88 177 ASP A O 1
ATOM 1447 N N . TRP A 1 178 ? -4.039 17.484 7.114 1.00 94.44 178 TRP A N 1
ATOM 1448 C CA . TRP A 1 178 ? -2.654 17.927 7.085 1.00 94.44 178 TRP A CA 1
ATOM 1449 C C . TRP A 1 178 ? -2.599 19.379 6.635 1.00 94.44 178 TRP A C 1
ATOM 1451 O O . TRP A 1 178 ? -3.123 19.722 5.579 1.00 94.44 178 TRP A O 1
ATOM 1461 N N . ASN A 1 179 ? -1.896 20.204 7.402 1.00 89.12 179 ASN A N 1
ATOM 1462 C CA . ASN A 1 179 ? -1.520 21.547 6.991 1.00 89.12 179 ASN A CA 1
ATOM 1463 C C . ASN A 1 179 ? 0.003 21.603 6.834 1.00 89.12 179 ASN A C 1
ATOM 1465 O O . ASN A 1 179 ? 0.709 20.958 7.623 1.00 89.12 179 ASN A O 1
ATOM 1469 N N . PRO A 1 180 ? 0.530 22.355 5.849 1.00 87.50 180 PRO A N 1
ATOM 1470 C CA . PRO A 1 180 ? 1.955 22.635 5.781 1.00 87.50 180 PRO A CA 1
ATOM 1471 C C . PRO A 1 180 ? 2.437 23.175 7.132 1.00 87.50 180 PRO A C 1
ATOM 1473 O O . PRO A 1 180 ? 1.797 24.081 7.668 1.00 87.50 180 PRO A O 1
ATOM 1476 N N . PRO A 1 181 ? 3.533 22.640 7.701 1.00 85.94 181 PRO A N 1
ATOM 1477 C CA . PRO A 1 181 ? 4.133 23.238 8.881 1.00 85.94 181 PRO A CA 1
ATOM 1478 C C . PRO A 1 181 ? 4.465 24.698 8.574 1.00 85.94 181 PRO A C 1
ATOM 1480 O O . PRO A 1 181 ? 5.123 24.978 7.569 1.00 85.94 181 PRO A O 1
ATOM 1483 N N . GLU A 1 182 ? 3.987 25.619 9.407 1.00 83.62 182 GLU A N 1
ATOM 1484 C CA . GLU A 1 182 ? 4.386 27.018 9.303 1.00 83.62 182 GLU A CA 1
ATOM 1485 C C . GLU A 1 182 ? 5.898 27.097 9.543 1.00 83.62 182 GLU A C 1
ATOM 1487 O O . GLU A 1 182 ? 6.431 26.514 10.492 1.00 83.62 182 GLU A O 1
ATOM 1492 N N . PHE A 1 183 ? 6.603 27.758 8.629 1.00 68.31 183 PHE A N 1
ATOM 1493 C CA . PHE A 1 183 ? 7.996 28.116 8.840 1.00 68.31 183 PHE A CA 1
ATOM 1494 C C . PHE A 1 183 ? 7.991 29.466 9.559 1.00 68.31 183 PHE A C 1
ATOM 1496 O O . PHE A 1 183 ? 7.708 30.481 8.921 1.00 68.31 183 PHE A O 1
ATOM 1503 N N . ASP A 1 184 ? 8.251 29.457 10.867 1.00 52.22 184 ASP A N 1
ATOM 1504 C CA . ASP A 1 184 ? 8.671 30.665 11.594 1.00 52.22 184 ASP A CA 1
ATOM 1505 C C . ASP A 1 184 ? 10.015 31.190 11.052 1.00 52.22 184 ASP A C 1
ATOM 1507 O O . ASP A 1 184 ? 10.917 30.360 10.767 1.00 52.22 184 ASP A O 1
#

Sequence (184 aa):
AVMVKHFWAGWRAYGRPRLVTFNGRGYDLPVLELAAFRYGYAVPEWFNVNAPSYEQSRNRYNSRSHIDLCDFFSNFSAIRLTGGLNLIANLIGKPGKTGVDGSMVQDMFDNGDVKLVNDYCRGDVLDTYFVFLRSRVLMGELELDEEQAIVEETRQWLEERQDGQPAYKQYLEHWGDWNPPEFD

Secondary structure (DSSP, 8-state):
-HHHHHHHHHHHHTTSPPEEESSTTTTHHHHHHHHHHHTT---HHHH-TTS-GGG-TT-TT-TTTEEEHHHHHTTTTTS--TTHHHHHHHHTT-----S--GGGHHHHHHTT-HHHHHHHHHHHHHHHHHHHHHHHHHTTSS-HHHHHHHHHHHHHHHHTTTTT-HHHHHHHHT-----PPP--

Radius of gyration: 17.86 Å; chains: 1; bounding box: 43×57×38 Å

pLDDT: mean 93.32, std 7.15, range [52.22, 98.62]